Protein AF-0000000074474243 (afdb_homodimer)

InterPro domains:
  IPR018841 Protein of unknown function DUF2442 [PF10387] (13-81)

Structure (mmCIF, N/CA/C/O backbone):
data_AF-0000000074474243-model_v1
#
loop_
_entity.id
_entity.type
_entity.pdbx_description
1 polymer 'DUF2442 domain-containing protein'
#
loop_
_atom_site.group_PDB
_atom_site.id
_atom_site.type_symbol
_atom_site.label_atom_id
_atom_site.label_alt_id
_atom_site.label_comp_id
_atom_site.label_asym_id
_atom_site.label_entity_id
_atom_site.label_seq_id
_atom_site.pdbx_PDB_ins_code
_atom_site.Cartn_x
_atom_site.Cartn_y
_atom_site.Cartn_z
_atom_site.occupancy
_atom_site.B_iso_or_equiv
_atom_site.auth_seq_id
_atom_site.auth_comp_id
_atom_site.auth_asym_id
_atom_site.auth_atom_id
_atom_site.pdbx_PDB_model_num
ATOM 1 N N . MET A 1 1 ? 8.492 9.586 -16.156 1 56.03 1 MET A N 1
ATOM 2 C CA . MET A 1 1 ? 7.215 9.492 -15.469 1 56.03 1 MET A CA 1
ATOM 3 C C . MET A 1 1 ? 6.391 8.32 -15.992 1 56.03 1 MET A C 1
ATOM 5 O O . MET A 1 1 ? 6.074 8.266 -17.188 1 56.03 1 MET A O 1
ATOM 9 N N . THR A 1 2 ? 6.523 7.207 -15.375 1 67.19 2 THR A N 1
ATOM 10 C CA . THR A 1 2 ? 5.766 6.059 -15.859 1 67.19 2 THR A CA 1
ATOM 11 C C . THR A 1 2 ? 4.293 6.184 -15.477 1 67.19 2 THR A C 1
ATOM 13 O O . THR A 1 2 ? 3.971 6.621 -14.375 1 67.19 2 THR A O 1
ATOM 16 N N . THR A 1 3 ? 3.504 6.309 -16.438 1 77.25 3 THR A N 1
ATOM 17 C CA . THR A 1 3 ? 2.062 6.406 -16.234 1 77.25 3 THR A CA 1
ATOM 18 C C . THR A 1 3 ? 1.468 5.039 -15.914 1 77.25 3 THR A C 1
ATOM 20 O O . THR A 1 3 ? 1.814 4.039 -16.547 1 77.25 3 THR A O 1
ATOM 23 N N . LEU A 1 4 ? 0.779 5.098 -14.828 1 77.31 4 LEU A N 1
ATOM 24 C CA . LEU A 1 4 ? 0.093 3.889 -14.391 1 77.31 4 LEU A CA 1
ATOM 25 C C . LEU A 1 4 ? -1.414 4.02 -14.578 1 77.31 4 LEU A C 1
ATOM 27 O O . LEU A 1 4 ? -1.998 5.055 -14.25 1 77.31 4 LEU A O 1
ATOM 31 N N . ALA A 1 5 ? -1.922 3.053 -15.328 1 80.25 5 ALA A N 1
ATOM 32 C CA . ALA A 1 5 ? -3.377 3.014 -15.438 1 80.25 5 ALA A CA 1
ATOM 33 C C . ALA A 1 5 ? -3.996 2.256 -14.266 1 80.25 5 ALA A C 1
ATOM 35 O O . ALA A 1 5 ? -3.648 1.1 -14.016 1 80.25 5 ALA A O 1
ATOM 36 N N . LEU A 1 6 ? -4.797 3.027 -13.617 1 85.5 6 LEU A N 1
ATOM 37 C CA . LEU A 1 6 ? -5.5 2.396 -12.5 1 85.5 6 LEU A CA 1
ATOM 38 C C . LEU A 1 6 ? -6.711 1.612 -12.992 1 85.5 6 LEU A C 1
ATOM 40 O O . LEU A 1 6 ? -7.41 2.055 -13.906 1 85.5 6 LEU A O 1
ATOM 44 N N . GLU A 1 7 ? -6.926 0.499 -12.398 1 80.62 7 GLU A N 1
ATOM 45 C CA . GLU A 1 7 ? -8.094 -0.306 -12.75 1 80.62 7 GLU A CA 1
ATOM 46 C C . GLU A 1 7 ? -9.383 0.344 -12.266 1 80.62 7 GLU A C 1
ATOM 48 O O . GLU A 1 7 ? -10.391 0.352 -12.977 1 80.62 7 GLU A O 1
ATOM 53 N N . ASN A 1 8 ? -9.359 0.82 -11.039 1 86.5 8 ASN A N 1
ATOM 54 C CA . ASN A 1 8 ? -10.445 1.56 -10.406 1 86.5 8 ASN A CA 1
ATOM 55 C C . ASN A 1 8 ? -9.914 2.691 -9.531 1 86.5 8 ASN A C 1
ATOM 57 O O . ASN A 1 8 ? -8.734 2.697 -9.156 1 86.5 8 ASN A O 1
ATOM 61 N N . GLU A 1 9 ? -10.773 3.592 -9.367 1 91 9 GLU A N 1
ATOM 62 C CA . GLU A 1 9 ? -10.391 4.648 -8.438 1 91 9 GLU A CA 1
ATOM 63 C C . GLU A 1 9 ? -10.156 4.094 -7.035 1 91 9 GLU A C 1
ATOM 65 O O . GLU A 1 9 ? -11.047 3.457 -6.461 1 91 9 GLU A O 1
ATOM 70 N N . PRO A 1 10 ? -8.953 4.312 -6.598 1 94.62 10 PRO A N 1
ATOM 71 C CA . PRO A 1 10 ? -8.727 3.82 -5.238 1 94.62 10 PRO A CA 1
ATOM 72 C C . PRO A 1 10 ? -9.422 4.672 -4.176 1 94.62 10 PRO A C 1
ATOM 74 O O . PRO A 1 10 ? -9.32 5.902 -4.203 1 94.62 10 PRO A O 1
ATOM 77 N N . LEU A 1 11 ? -10.141 4.039 -3.305 1 97.5 11 LEU A N 1
ATOM 78 C CA . LEU A 1 11 ? -10.891 4.719 -2.254 1 97.5 11 LEU A CA 1
ATOM 79 C C . LEU A 1 11 ? -10.477 4.207 -0.876 1 97.5 11 LEU A C 1
ATOM 81 O O . LEU A 1 11 ? -10.352 3 -0.669 1 97.5 11 LEU A O 1
ATOM 85 N N . ALA A 1 12 ? -10.25 5.129 0.022 1 98.69 12 ALA A N 1
ATOM 86 C CA . ALA A 1 12 ? -9.922 4.77 1.399 1 98.69 12 ALA A CA 1
ATOM 87 C C . ALA A 1 12 ? -11.18 4.367 2.172 1 98.69 12 ALA A C 1
ATOM 89 O O . ALA A 1 12 ? -12.258 4.918 1.948 1 98.69 12 ALA A O 1
ATOM 90 N N . ALA A 1 13 ? -11.031 3.434 3.02 1 98.44 13 ALA A N 1
ATOM 91 C CA . ALA A 1 13 ? -12.125 2.965 3.865 1 98.44 13 ALA A CA 1
ATOM 92 C C . ALA A 1 13 ? -11.852 3.266 5.336 1 98.44 13 ALA A C 1
ATOM 94 O O . ALA A 1 13 ? -12.758 3.637 6.082 1 98.44 13 ALA A O 1
ATOM 95 N N . GLN A 1 14 ? -10.656 3.098 5.754 1 98.44 14 GLN A N 1
ATOM 96 C CA . GLN A 1 14 ? -10.266 3.297 7.145 1 98.44 14 GLN A CA 1
ATOM 97 C C . GLN A 1 14 ? -8.844 3.852 7.246 1 98.44 14 GLN A C 1
ATOM 99 O O . GLN A 1 14 ? -7.977 3.5 6.445 1 98.44 14 GLN A O 1
ATOM 104 N N . ILE A 1 15 ? -8.609 4.688 8.211 1 98.75 15 ILE A N 1
ATOM 105 C CA . ILE A 1 15 ? -7.316 5.324 8.445 1 98.75 15 ILE A CA 1
ATOM 106 C C . ILE A 1 15 ? -6.848 5.043 9.867 1 98.75 15 ILE A C 1
ATOM 108 O O . ILE A 1 15 ? -7.637 5.133 10.812 1 98.75 15 ILE A O 1
ATOM 112 N N . ARG A 1 16 ? -5.691 4.637 9.992 1 98.69 16 ARG A N 1
ATOM 113 C CA . ARG A 1 16 ? -5.027 4.535 11.289 1 98.69 16 ARG A CA 1
ATOM 114 C C . ARG A 1 16 ? -3.664 5.219 11.258 1 98.69 16 ARG A C 1
ATOM 116 O O . ARG A 1 16 ? -2.922 5.098 10.281 1 98.69 16 ARG A O 1
ATOM 123 N N . VAL A 1 17 ? -3.443 5.926 12.281 1 98.62 17 VAL A N 1
ATOM 124 C CA . VAL A 1 17 ? -2.145 6.578 12.414 1 98.62 17 VAL A CA 1
ATOM 125 C C . VAL A 1 17 ? -1.472 6.117 13.711 1 98.62 17 VAL A C 1
ATOM 127 O O . VAL A 1 17 ? -2.031 6.273 14.797 1 98.62 17 VAL A O 1
ATOM 130 N N . THR A 1 18 ? -0.309 5.543 13.531 1 97.75 18 THR A N 1
ATOM 131 C CA . THR A 1 18 ? 0.51 5.207 14.688 1 97.75 18 THR A CA 1
ATOM 132 C C . THR A 1 18 ? 1.632 6.223 14.875 1 97.75 18 THR A C 1
ATOM 134 O O . THR A 1 18 ? 1.647 7.266 14.211 1 97.75 18 THR A O 1
ATOM 137 N N . ASP A 1 19 ? 2.539 5.938 15.773 1 96.81 19 ASP A N 1
ATOM 138 C CA . ASP A 1 19 ? 3.639 6.867 16.016 1 96.81 19 ASP A CA 1
ATOM 139 C C . ASP A 1 19 ? 4.578 6.934 14.812 1 96.81 19 ASP A C 1
ATOM 141 O O . ASP A 1 19 ? 5.277 7.93 14.617 1 96.81 19 ASP A O 1
ATOM 145 N N . GLU A 1 20 ? 4.52 5.855 13.961 1 97.62 20 GLU A N 1
ATOM 146 C CA . GLU A 1 20 ? 5.543 5.824 12.922 1 97.62 20 GLU A CA 1
ATOM 147 C C . GLU A 1 20 ? 4.918 5.637 11.539 1 97.62 20 GLU A C 1
ATOM 149 O O . GLU A 1 20 ? 5.586 5.832 10.523 1 97.62 20 GLU A O 1
ATOM 154 N N . LYS A 1 21 ? 3.609 5.246 11.57 1 98.69 21 LYS A N 1
ATOM 155 C CA . LYS A 1 21 ? 3.051 4.828 10.289 1 98.69 21 LYS A CA 1
ATOM 156 C C . LYS A 1 21 ? 1.671 5.438 10.062 1 98.69 21 LYS A C 1
ATOM 158 O O . LYS A 1 21 ? 0.91 5.633 11.016 1 98.69 21 LYS A O 1
ATOM 163 N N . LEU A 1 22 ? 1.414 5.754 8.898 1 98.81 22 LEU A N 1
ATOM 164 C CA . LEU A 1 22 ? 0.067 5.949 8.375 1 98.81 22 LEU A CA 1
ATOM 165 C C . LEU A 1 22 ? -0.43 4.695 7.668 1 98.81 22 LEU A C 1
ATOM 167 O O . LEU A 1 22 ? 0.211 4.215 6.73 1 98.81 22 LEU A O 1
ATOM 171 N N . ILE A 1 23 ? -1.514 4.145 8.109 1 98.94 23 ILE A N 1
ATOM 172 C CA . ILE A 1 23 ? -2.086 2.943 7.508 1 98.94 23 ILE A CA 1
ATOM 173 C C . ILE A 1 23 ? -3.426 3.281 6.859 1 98.94 23 ILE A C 1
ATOM 175 O O . ILE A 1 23 ? -4.316 3.834 7.508 1 98.94 23 ILE A O 1
ATOM 179 N N . VAL A 1 24 ? -3.547 2.996 5.637 1 98.94 24 VAL A N 1
ATOM 180 C CA . VAL A 1 24 ? -4.758 3.273 4.871 1 98.94 24 VAL A CA 1
ATOM 181 C C . VAL A 1 24 ? -5.328 1.972 4.312 1 98.94 24 VAL A C 1
ATOM 183 O O . VAL A 1 24 ? -4.711 1.33 3.461 1 98.94 24 VAL A O 1
ATOM 186 N N . ASP A 1 25 ? -6.477 1.61 4.797 1 98.81 25 ASP A N 1
ATOM 187 C CA . ASP A 1 25 ? -7.211 0.497 4.207 1 98.81 25 ASP A CA 1
ATOM 188 C C . ASP A 1 25 ? -8.086 0.972 3.047 1 98.81 25 ASP A C 1
ATOM 190 O O . ASP A 1 25 ? -8.859 1.922 3.191 1 98.81 25 ASP A O 1
ATOM 194 N N . LEU A 1 26 ? -7.91 0.313 1.946 1 98.5 26 LEU A N 1
ATOM 195 C CA . LEU A 1 26 ? -8.68 0.668 0.76 1 98.5 26 LEU A CA 1
ATOM 196 C C . LEU A 1 26 ? -9.945 -0.181 0.659 1 98.5 26 LEU A C 1
ATOM 198 O O . LEU A 1 26 ? -9.992 -1.301 1.172 1 98.5 26 LEU A O 1
ATOM 202 N N . VAL A 1 27 ? -10.914 0.298 -0.019 1 97.88 27 VAL A N 1
ATOM 203 C CA . VAL A 1 27 ? -12.203 -0.365 -0.191 1 97.88 27 VAL A CA 1
ATOM 204 C C . VAL A 1 27 ? -12.008 -1.695 -0.915 1 97.88 27 VAL A C 1
ATOM 206 O O . VAL A 1 27 ? -12.703 -2.674 -0.627 1 97.88 27 VAL A O 1
ATOM 209 N N . ASP A 1 28 ? -11 -1.762 -1.794 1 97.06 28 ASP A N 1
ATOM 210 C CA . ASP A 1 28 ? -10.82 -2.967 -2.598 1 97.06 28 ASP A CA 1
ATOM 211 C C . ASP A 1 28 ? -10.055 -4.039 -1.819 1 97.06 28 ASP A C 1
ATOM 213 O O . ASP A 1 28 ? -9.734 -5.094 -2.363 1 97.06 28 ASP A O 1
ATOM 217 N N . GLY A 1 29 ? -9.75 -3.795 -0.586 1 97.88 29 GLY A N 1
ATOM 218 C CA . GLY A 1 29 ? -9.172 -4.816 0.281 1 97.88 29 GLY A CA 1
ATOM 219 C C . GLY A 1 29 ? -7.688 -4.637 0.511 1 97.88 29 GLY A C 1
ATOM 220 O O . GLY A 1 29 ? -7.117 -5.238 1.426 1 97.88 29 GLY A O 1
ATOM 221 N N . ARG A 1 30 ? -7 -3.773 -0.293 1 98.38 30 ARG A N 1
ATOM 222 C CA . ARG A 1 30 ? -5.586 -3.482 -0.09 1 98.38 30 ARG A CA 1
ATOM 223 C C . ARG A 1 30 ? -5.383 -2.537 1.089 1 98.38 30 ARG A C 1
ATOM 225 O O . ARG A 1 30 ? -6.285 -1.776 1.443 1 98.38 30 ARG A O 1
ATOM 232 N N . SER A 1 31 ? -4.234 -2.615 1.671 1 98.81 31 SER A N 1
ATOM 233 C CA . SER A 1 31 ? -3.793 -1.62 2.643 1 98.81 31 SER A CA 1
ATOM 234 C C . SER A 1 31 ? -2.428 -1.053 2.268 1 98.81 31 SER A C 1
ATOM 236 O O . SER A 1 31 ? -1.577 -1.768 1.734 1 98.81 31 SER A O 1
ATOM 238 N N . LEU A 1 32 ? -2.291 0.135 2.564 1 98.81 32 LEU A N 1
ATOM 239 C CA . LEU A 1 32 ? -1.012 0.824 2.439 1 98.81 32 LEU A CA 1
ATOM 240 C C . LEU A 1 32 ? -0.466 1.212 3.809 1 98.81 32 LEU A C 1
ATOM 242 O O . LEU A 1 32 ? -1.199 1.746 4.645 1 98.81 32 LEU A O 1
ATOM 246 N N . ILE A 1 33 ? 0.722 0.937 4.031 1 98.88 33 ILE A N 1
ATOM 247 C CA . ILE A 1 33 ? 1.44 1.416 5.207 1 98.88 33 ILE A CA 1
ATOM 248 C C . ILE A 1 33 ? 2.541 2.385 4.777 1 98.88 33 ILE A C 1
ATOM 250 O O . ILE A 1 33 ? 3.416 2.029 3.986 1 98.88 33 ILE A O 1
ATOM 254 N N . ILE A 1 34 ? 2.488 3.531 5.246 1 98.69 34 ILE A N 1
ATOM 255 C CA . ILE A 1 34 ? 3.348 4.625 4.805 1 98.69 34 ILE A CA 1
ATOM 256 C C . ILE A 1 34 ? 4.113 5.191 6 1 98.69 34 ILE A C 1
ATOM 258 O O . ILE A 1 34 ? 3.529 5.438 7.059 1 98.69 34 ILE A O 1
ATOM 262 N N . PRO A 1 35 ? 5.379 5.402 5.828 1 98.69 35 PRO A N 1
ATOM 263 C CA . PRO A 1 35 ? 6.078 6.066 6.93 1 98.69 35 PRO A CA 1
ATOM 264 C C . PRO A 1 35 ? 5.504 7.445 7.25 1 98.69 35 PRO A C 1
ATOM 266 O O . PRO A 1 35 ? 5.297 8.258 6.344 1 98.69 35 PRO A O 1
ATOM 269 N N . LEU A 1 36 ? 5.312 7.68 8.5 1 98.31 36 LEU A N 1
ATOM 270 C CA . LEU A 1 36 ? 4.719 8.945 8.906 1 98.31 36 LEU A CA 1
ATOM 271 C C . LEU A 1 36 ? 5.645 10.117 8.578 1 98.31 36 LEU A C 1
ATOM 273 O O . LEU A 1 36 ? 5.203 11.258 8.492 1 98.31 36 LEU A O 1
ATOM 277 N N . SER A 1 37 ? 6.926 9.844 8.398 1 97.5 37 SER A N 1
ATOM 278 C CA . SER A 1 37 ? 7.914 10.852 8.047 1 97.5 37 SER A CA 1
ATOM 279 C C . SER A 1 37 ? 7.598 11.492 6.699 1 97.5 37 SER A C 1
ATOM 281 O O . SER A 1 37 ? 8.148 12.539 6.355 1 97.5 37 SER A O 1
ATOM 283 N N . TRP A 1 38 ? 6.793 10.906 5.875 1 98.12 38 TRP A N 1
ATOM 284 C CA . TRP A 1 38 ? 6.359 11.492 4.613 1 98.12 38 TRP A CA 1
ATOM 285 C C . TRP A 1 38 ? 5.547 12.758 4.852 1 98.12 38 TRP A C 1
ATOM 287 O O . TRP A 1 38 ? 5.395 13.586 3.947 1 98.12 38 TRP A O 1
ATOM 297 N N . TYR A 1 39 ? 4.977 12.938 6.059 1 98.19 39 TYR A N 1
ATOM 298 C CA . TYR A 1 39 ? 4.051 14.023 6.363 1 98.19 39 TYR A CA 1
ATOM 299 C C . TYR A 1 39 ? 4.441 14.727 7.656 1 98.19 39 TYR A C 1
ATOM 301 O O . TYR A 1 39 ? 3.982 14.352 8.742 1 98.19 39 TYR A O 1
ATOM 309 N N . PRO A 1 40 ? 5.156 15.789 7.527 1 97.44 40 PRO A N 1
ATOM 310 C CA . PRO A 1 40 ? 5.688 16.484 8.703 1 97.44 40 PRO A CA 1
ATOM 311 C C . PRO A 1 40 ? 4.59 16.906 9.68 1 97.44 40 PRO A C 1
ATOM 313 O O . PRO A 1 40 ? 4.75 16.75 10.898 1 97.44 40 PRO A O 1
ATOM 316 N N . ARG A 1 41 ? 3.502 17.391 9.18 1 97.12 41 ARG A N 1
ATOM 317 C CA . ARG A 1 41 ? 2.441 17.844 10.07 1 97.12 41 ARG A CA 1
ATOM 318 C C . ARG A 1 41 ? 1.839 16.672 10.844 1 97.12 41 ARG A C 1
ATOM 320 O O . ARG A 1 41 ? 1.611 16.781 12.055 1 97.12 41 ARG A O 1
ATOM 327 N N . LEU A 1 42 ? 1.617 15.57 10.227 1 97.62 42 LEU A N 1
ATOM 328 C CA . LEU A 1 42 ? 1.096 14.383 10.906 1 97.62 42 LEU A CA 1
ATOM 329 C C . LEU A 1 42 ? 2.09 13.867 11.938 1 97.62 42 LEU A C 1
ATOM 331 O O . LEU A 1 42 ? 1.694 13.438 13.023 1 97.62 42 LEU A O 1
ATOM 335 N N . ARG A 1 43 ? 3.344 13.883 11.508 1 96.75 43 ARG A N 1
ATOM 336 C CA . ARG A 1 43 ? 4.383 13.398 12.406 1 96.75 43 ARG A CA 1
ATOM 337 C C . ARG A 1 43 ? 4.422 14.219 13.695 1 96.75 43 ARG A C 1
ATOM 339 O O . ARG A 1 43 ? 4.734 13.688 14.758 1 96.75 43 ARG A O 1
ATOM 346 N N . HIS A 1 44 ? 4.066 15.422 13.57 1 96.5 44 HIS A N 1
ATOM 347 C CA . HIS A 1 44 ? 4.137 16.328 14.711 1 96.5 44 HIS A CA 1
ATOM 348 C C . HIS A 1 44 ? 2.812 16.359 15.469 1 96.5 44 HIS A C 1
ATOM 350 O O . HIS A 1 44 ? 2.744 16.875 16.578 1 96.5 44 HIS A O 1
ATOM 356 N N . ALA A 1 45 ? 1.827 15.859 14.953 1 96.69 45 ALA A N 1
ATOM 357 C CA . ALA A 1 45 ? 0.471 15.938 15.484 1 96.69 45 ALA A CA 1
ATOM 358 C C . ALA A 1 45 ? 0.345 15.141 16.781 1 96.69 45 ALA A C 1
ATOM 360 O O . ALA A 1 45 ? 1.062 14.156 16.984 1 96.69 45 ALA A O 1
ATOM 361 N N . SER A 1 46 ? -0.577 15.555 17.641 1 95.44 46 SER A N 1
ATOM 362 C CA . SER A 1 46 ? -0.917 14.781 18.828 1 95.44 46 SER A CA 1
ATOM 363 C C . SER A 1 46 ? -1.731 13.547 18.469 1 95.44 46 SER A C 1
ATOM 365 O O . SER A 1 46 ? -2.209 13.414 17.344 1 95.44 46 SER A O 1
ATOM 367 N N . TYR A 1 47 ? -1.828 12.703 19.438 1 96.62 47 TYR A N 1
ATOM 368 C CA . TYR A 1 47 ? -2.631 11.5 19.234 1 96.62 47 TYR A CA 1
ATOM 369 C C . TYR A 1 47 ? -4.062 11.852 18.859 1 96.62 47 TYR A C 1
ATOM 371 O O . TYR A 1 47 ? -4.625 11.266 17.922 1 96.62 47 TYR A O 1
ATOM 379 N N . GLU A 1 48 ? -4.652 12.789 19.562 1 96.38 48 GLU A N 1
ATOM 380 C CA . GLU A 1 48 ? -6.035 13.195 19.312 1 96.38 48 GLU A CA 1
ATOM 381 C C . GLU A 1 48 ? -6.199 13.773 17.922 1 96.38 48 GLU A C 1
ATOM 383 O O . GLU A 1 48 ? -7.172 13.469 17.219 1 96.38 48 GLU A O 1
ATOM 388 N N . GLU A 1 49 ? -5.262 14.609 17.516 1 96.88 49 GLU A N 1
ATOM 389 C CA . GLU A 1 49 ? -5.301 15.211 16.188 1 96.88 49 GLU A CA 1
ATOM 390 C C . GLU A 1 49 ? -5.207 14.156 15.094 1 96.88 49 GLU A C 1
ATOM 392 O O . GLU A 1 49 ? -5.891 14.25 14.07 1 96.88 49 GLU A O 1
ATOM 397 N N . ARG A 1 50 ? -4.375 13.141 15.258 1 97.94 50 ARG A N 1
ATOM 398 C CA . ARG A 1 50 ? -4.184 12.055 14.297 1 97.94 50 ARG A CA 1
ATOM 399 C C . ARG A 1 50 ? -5.453 11.227 14.156 1 97.94 50 ARG A C 1
ATOM 401 O O . ARG A 1 50 ? -5.695 10.633 13.102 1 97.94 50 ARG A O 1
ATOM 408 N N . GLN A 1 51 ? -6.258 11.273 15.156 1 97.19 51 GLN A N 1
ATOM 409 C CA . GLN A 1 51 ? -7.488 10.492 15.133 1 97.19 51 GLN A CA 1
ATOM 410 C C . GLN A 1 51 ? -8.633 11.281 14.508 1 97.19 51 GLN A C 1
ATOM 412 O O . GLN A 1 51 ? -9.664 10.711 14.141 1 97.19 51 GLN A O 1
ATOM 417 N N . ASN A 1 52 ? -8.43 12.555 14.406 1 97.69 52 ASN A N 1
ATOM 418 C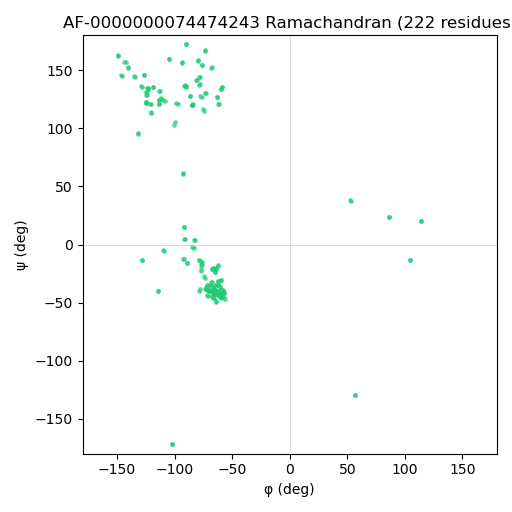 CA . ASN A 1 52 ? -9.5 13.422 13.922 1 97.69 52 ASN A CA 1
ATOM 419 C C . ASN A 1 52 ? -9.414 13.617 12.414 1 97.69 52 ASN A C 1
ATOM 421 O O . ASN A 1 52 ? -9.289 14.75 11.938 1 97.69 52 ASN A O 1
ATOM 425 N N . TRP A 1 53 ? -9.523 12.547 11.711 1 98.19 53 TRP A N 1
ATOM 426 C CA . TRP A 1 53 ? -9.523 12.57 10.25 1 98.19 53 TRP A CA 1
ATOM 427 C C . TRP A 1 53 ? -10.922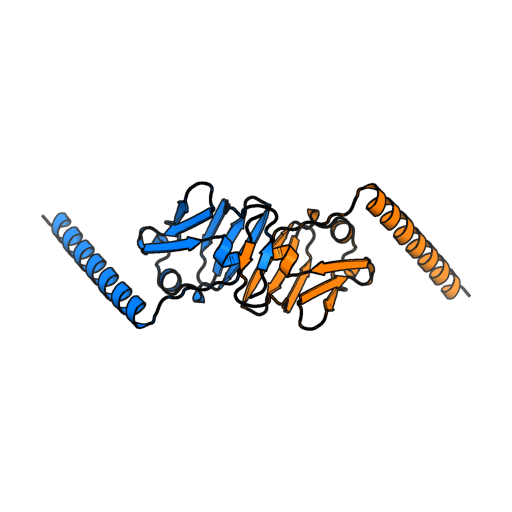 12.352 9.695 1 98.19 53 TRP A C 1
ATOM 429 O O . TRP A 1 53 ? -11.797 11.82 10.391 1 98.19 53 TRP A O 1
ATOM 439 N N . GLN A 1 54 ? -11.148 12.734 8.5 1 98.12 54 GLN A N 1
ATOM 440 C CA . GLN A 1 54 ? -12.359 12.43 7.746 1 98.12 54 GLN A CA 1
ATOM 441 C C . GLN A 1 54 ? -12.047 12.117 6.289 1 98.12 54 GLN A C 1
ATOM 443 O O . GLN A 1 54 ? -11.023 12.562 5.758 1 98.12 54 GLN A O 1
ATOM 448 N N . LEU A 1 55 ? -12.875 11.328 5.68 1 98.12 55 LEU A N 1
ATOM 449 C CA . LEU A 1 55 ? -12.758 11.039 4.258 1 98.12 55 LEU A CA 1
ATOM 450 C C . LEU A 1 55 ? -13.547 12.039 3.426 1 98.12 55 LEU A C 1
ATOM 452 O O . LEU A 1 55 ? -14.664 12.414 3.793 1 98.12 55 LEU A O 1
ATOM 456 N N . LEU A 1 56 ? -12.93 12.477 2.416 1 95.81 56 LEU A N 1
ATOM 457 C CA . LEU A 1 56 ? -13.625 13.359 1.485 1 95.81 56 LEU A CA 1
ATOM 458 C C . LEU A 1 56 ? -14.289 12.562 0.371 1 95.81 56 LEU A C 1
ATOM 460 O O . LEU A 1 56 ? -13.703 11.617 -0.161 1 95.81 56 LEU A O 1
ATOM 464 N N . GLY A 1 57 ? -15.648 13.031 0.062 1 91.88 57 GLY A N 1
ATOM 465 C CA . GLY A 1 57 ? -16.375 12.305 -0.972 1 91.88 57 GLY A CA 1
ATOM 466 C C . GLY A 1 57 ? -16.5 10.82 -0.681 1 91.88 57 GLY A C 1
ATOM 467 O O . GLY A 1 57 ? -16.922 10.43 0.413 1 91.88 57 GLY A O 1
ATOM 468 N N . ASP A 1 58 ? -16.156 9.984 -1.608 1 93.06 58 ASP A N 1
ATOM 469 C CA . ASP A 1 58 ? -16.281 8.539 -1.457 1 93.06 58 ASP A CA 1
ATOM 470 C C . ASP A 1 58 ? -15.008 7.926 -0.89 1 93.06 58 ASP A C 1
ATOM 472 O O . ASP A 1 58 ? -14.883 6.699 -0.817 1 93.06 58 ASP A O 1
ATOM 476 N N . GLY A 1 59 ? -14.078 8.805 -0.549 1 97.25 59 GLY A N 1
ATOM 477 C CA . GLY A 1 59 ? -12.852 8.266 0.025 1 97.25 59 GLY A CA 1
ATOM 478 C C . GLY A 1 59 ? -11.633 8.484 -0.849 1 97.25 59 GLY A C 1
ATOM 479 O O . GLY A 1 59 ? -10.625 7.785 -0.707 1 97.25 59 GLY A O 1
ATOM 480 N N . TYR A 1 60 ? -11.719 9.43 -1.747 1 96.56 60 TYR A N 1
ATOM 481 C CA . TYR A 1 60 ? -10.602 9.648 -2.66 1 96.56 60 TYR A CA 1
ATOM 482 C C . TYR A 1 60 ? -9.469 10.383 -1.963 1 96.56 60 TYR A C 1
ATOM 484 O O . TYR A 1 60 ? -8.344 10.422 -2.469 1 96.56 60 TYR A O 1
ATOM 492 N N . ALA A 1 61 ? -9.758 11.039 -0.79 1 97.94 61 ALA A N 1
ATOM 493 C CA . ALA A 1 61 ? -8.758 11.789 -0.036 1 97.94 61 ALA A CA 1
ATOM 494 C C . ALA A 1 61 ? -9.062 11.766 1.459 1 97.94 61 ALA A C 1
ATOM 496 O O . ALA A 1 61 ? -10.18 11.438 1.865 1 97.94 61 ALA A O 1
ATOM 497 N N . ILE A 1 62 ? -8.055 12.102 2.232 1 98.69 62 ILE A N 1
ATOM 498 C CA . ILE A 1 62 ? -8.125 12.156 3.689 1 98.69 62 ILE A CA 1
ATOM 499 C C . ILE A 1 62 ? -7.836 13.578 4.168 1 98.69 62 ILE A C 1
ATOM 501 O O . ILE A 1 62 ? -6.902 14.219 3.684 1 98.69 62 ILE A O 1
ATOM 505 N N . GLU A 1 63 ? -8.602 13.984 5.039 1 98.44 63 GLU A N 1
ATOM 506 C CA . GLU A 1 63 ? -8.375 15.305 5.617 1 98.44 63 GLU A CA 1
ATOM 507 C C . GLU A 1 63 ? -8.242 15.234 7.133 1 98.44 63 GLU A C 1
ATOM 509 O O . GLU A 1 63 ? -9.055 14.586 7.801 1 98.44 63 GLU A O 1
ATOM 514 N N . TRP A 1 64 ? -7.227 15.797 7.672 1 98.12 64 TRP A N 1
ATOM 515 C CA . TRP A 1 64 ? -7.094 16.094 9.094 1 98.12 64 TRP A CA 1
ATOM 516 C C . TRP A 1 64 ? -7.41 17.562 9.375 1 98.12 64 TRP A C 1
ATOM 518 O O . TRP A 1 64 ? -6.574 18.438 9.148 1 98.12 64 TRP A O 1
ATOM 528 N N . VAL A 1 65 ? -8.516 17.781 9.914 1 92.94 65 VAL A N 1
ATOM 529 C CA . VAL A 1 65 ? -9.109 19.109 10.016 1 92.94 65 VAL A CA 1
ATOM 530 C C . VAL A 1 65 ? -8.234 20 10.914 1 92.94 65 VAL A C 1
ATOM 532 O O . VAL A 1 65 ? -7.992 21.156 10.594 1 92.94 65 VAL A O 1
ATOM 535 N N . ASP A 1 66 ? -7.715 19.422 11.969 1 94.56 66 ASP A N 1
ATOM 536 C CA . ASP A 1 66 ? -6.957 20.203 12.945 1 94.56 66 ASP A CA 1
ATOM 537 C C . ASP A 1 66 ? -5.555 20.516 12.43 1 94.56 66 ASP A C 1
ATOM 539 O O . ASP A 1 66 ? -4.867 21.375 12.977 1 94.56 66 ASP A O 1
ATOM 543 N N . LEU A 1 67 ? -5.148 19.828 11.414 1 96.44 67 LEU A N 1
ATOM 544 C CA . LEU A 1 67 ? -3.766 19.922 10.961 1 96.44 67 LEU A CA 1
ATOM 545 C C . LEU A 1 67 ? -3.682 20.641 9.617 1 96.44 67 LEU A C 1
ATOM 547 O O . LEU A 1 67 ? -2.588 20.844 9.086 1 96.44 67 LEU A O 1
ATOM 551 N N . ASP A 1 68 ? -4.828 20.969 9.055 1 93.94 68 ASP A N 1
ATOM 552 C CA . ASP A 1 68 ? -4.867 21.5 7.695 1 93.94 68 ASP A CA 1
ATOM 553 C C . ASP A 1 68 ? -4.125 20.594 6.723 1 93.94 68 ASP A C 1
ATOM 555 O O . ASP A 1 68 ? -3.279 21.062 5.953 1 93.94 68 ASP A O 1
ATOM 559 N N . GLU A 1 69 ? -4.195 19.359 6.84 1 96.94 69 GLU A N 1
ATOM 560 C CA . GLU A 1 69 ? -3.537 18.344 6.016 1 96.94 69 GLU A CA 1
ATOM 561 C C . GLU A 1 69 ? -4.551 17.562 5.184 1 96.94 69 GLU A C 1
ATOM 563 O O . GLU A 1 69 ? -5.57 17.109 5.707 1 96.94 69 GLU A O 1
ATOM 568 N N . HIS A 1 70 ? -4.324 17.547 3.908 1 96.88 70 HIS A N 1
ATOM 569 C CA . HIS A 1 70 ? -5.117 16.812 2.928 1 96.88 70 HIS A CA 1
ATOM 570 C C . HIS A 1 70 ? -4.238 15.875 2.094 1 96.88 70 HIS A C 1
ATOM 572 O O . HIS A 1 70 ? -3.26 16.328 1.488 1 96.88 70 HIS A O 1
ATOM 578 N N . ILE A 1 71 ? -4.562 14.625 2.121 1 97.88 71 ILE A N 1
ATOM 579 C CA . ILE A 1 71 ? -3.76 13.648 1.39 1 97.88 71 ILE A CA 1
ATOM 580 C C . ILE A 1 71 ? -4.648 12.859 0.432 1 97.88 71 ILE A C 1
ATOM 582 O O . ILE A 1 71 ? -5.598 12.195 0.86 1 97.88 71 ILE A O 1
ATOM 586 N N . GLY A 1 72 ? -4.344 12.898 -0.834 1 97 72 GLY A N 1
ATOM 587 C CA . GLY A 1 72 ? -5.043 12.102 -1.822 1 97 72 GLY A CA 1
ATOM 588 C C . GLY A 1 72 ? -4.594 10.648 -1.842 1 97 72 GLY A C 1
ATOM 589 O O . GLY A 1 72 ? -3.396 10.367 -1.805 1 97 72 GLY A O 1
ATOM 590 N N . VAL A 1 73 ? -5.543 9.758 -1.949 1 97.31 73 VAL A N 1
ATOM 591 C CA . VAL A 1 73 ? -5.246 8.328 -1.923 1 97.31 73 VAL A CA 1
ATOM 592 C C . VAL A 1 73 ? -4.414 7.953 -3.148 1 97.31 73 VAL A C 1
ATOM 594 O O . VAL A 1 73 ? -3.469 7.168 -3.047 1 97.31 73 VAL A O 1
ATOM 597 N N . GLU A 1 74 ? -4.715 8.523 -4.297 1 94.56 74 GLU A N 1
ATOM 598 C CA . GLU A 1 74 ? -3.939 8.266 -5.508 1 94.56 74 GLU A CA 1
ATOM 599 C C . GLU A 1 74 ? -2.477 8.656 -5.316 1 94.56 74 GLU A C 1
ATOM 601 O O . GLU A 1 74 ? -1.577 7.965 -5.801 1 94.56 74 GLU A O 1
ATOM 606 N N . GLY A 1 75 ? -2.258 9.781 -4.742 1 94.94 75 GLY A N 1
ATOM 607 C CA . GLY A 1 75 ? -0.895 10.219 -4.488 1 94.94 75 GLY A CA 1
ATOM 608 C C . GLY A 1 75 ? -0.105 9.242 -3.633 1 94.94 75 GLY A C 1
ATOM 609 O O . GLY A 1 75 ? 1.09 9.039 -3.855 1 94.94 75 GLY A O 1
ATOM 610 N N . LEU A 1 76 ? -0.752 8.648 -2.623 1 96.75 76 LEU A N 1
ATOM 611 C CA . LEU A 1 76 ? -0.115 7.641 -1.78 1 96.75 76 LEU A CA 1
ATOM 612 C C . LEU A 1 76 ? 0.338 6.445 -2.611 1 96.75 76 LEU A C 1
ATOM 614 O O . LEU A 1 76 ? 1.473 5.984 -2.473 1 96.75 76 LEU A O 1
ATOM 618 N N . LEU A 1 77 ? -0.493 6.02 -3.486 1 96.06 77 LEU A N 1
ATOM 619 C CA . LEU A 1 77 ? -0.193 4.875 -4.344 1 96.06 77 LEU A CA 1
ATOM 620 C C . LEU A 1 77 ? 0.923 5.215 -5.328 1 96.06 77 LEU A C 1
ATOM 622 O O . LEU A 1 77 ? 1.771 4.371 -5.621 1 96.06 77 LEU A O 1
ATOM 626 N N . ALA A 1 78 ? 0.938 6.461 -5.715 1 94 78 ALA A N 1
ATOM 627 C CA . ALA A 1 78 ? 1.934 6.906 -6.688 1 94 78 ALA A CA 1
ATOM 628 C C . ALA A 1 78 ? 3.289 7.125 -6.023 1 94 78 ALA A C 1
ATOM 630 O O . ALA A 1 78 ? 4.305 7.281 -6.707 1 94 78 ALA A O 1
ATOM 631 N N . GLY A 1 79 ? 3.303 7.156 -4.707 1 95.31 79 GLY A N 1
ATOM 632 C CA . GLY A 1 79 ? 4.551 7.398 -4 1 95.31 79 GLY A CA 1
ATOM 633 C C . GLY A 1 79 ? 4.855 8.875 -3.811 1 95.31 79 GLY A C 1
ATOM 634 O O . GLY A 1 79 ? 6.016 9.258 -3.682 1 95.31 79 GLY A O 1
ATOM 635 N N . ARG A 1 80 ? 3.834 9.656 -3.85 1 94.56 80 ARG A N 1
ATOM 636 C CA . ARG A 1 80 ? 4.023 11.094 -3.664 1 94.56 80 ARG A CA 1
ATOM 637 C C . ARG A 1 80 ? 4.043 11.453 -2.182 1 94.56 80 ARG A C 1
ATOM 639 O O . ARG A 1 80 ? 3.062 11.227 -1.469 1 94.56 80 ARG A O 1
ATOM 646 N N . GLN A 1 81 ? 5.11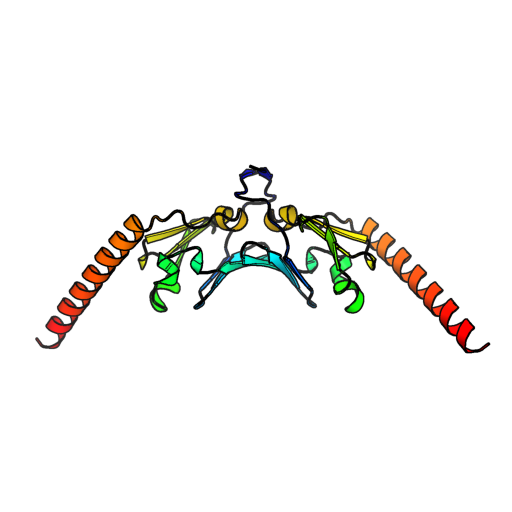7 12.008 -1.723 1 95.81 81 GLN A N 1
ATOM 647 C CA . GLN A 1 81 ? 5.254 12.492 -0.352 1 95.81 81 GLN A CA 1
ATOM 648 C C . GLN A 1 81 ? 4.828 13.953 -0.236 1 95.81 81 GLN A C 1
ATOM 650 O O . GLN A 1 81 ? 4.574 14.609 -1.245 1 95.81 81 GLN A O 1
ATOM 655 N N . SER A 1 82 ? 4.797 14.359 1.012 1 95.88 82 SER A N 1
ATOM 656 C CA . SER A 1 82 ? 4.457 15.758 1.234 1 95.88 82 SER A CA 1
ATOM 657 C C . SER A 1 82 ? 5.445 16.688 0.528 1 95.88 82 SER A C 1
ATOM 659 O O . SER A 1 82 ? 6.652 16.438 0.54 1 95.88 82 SER A O 1
ATOM 661 N N . GLY A 1 83 ? 4.973 17.688 -0.126 1 94.38 83 GLY A N 1
ATOM 662 C CA . GLY A 1 83 ? 5.801 18.719 -0.716 1 94.38 83 GLY A CA 1
ATOM 663 C C . GLY A 1 83 ? 6.027 19.906 0.208 1 94.38 83 GLY A C 1
ATOM 664 O O . GLY A 1 83 ? 6.477 20.953 -0.23 1 94.38 83 GLY A O 1
ATOM 665 N N . GLU A 1 84 ? 5.734 19.672 1.36 1 95.44 84 GLU A N 1
ATOM 666 C CA . GLU A 1 84 ? 5.848 20.734 2.357 1 95.44 84 GLU A CA 1
ATOM 667 C C . GLU A 1 84 ? 7.297 21.188 2.516 1 95.44 84 GLU A C 1
ATOM 669 O O . GLU A 1 84 ? 8.195 20.359 2.717 1 95.44 84 GLU A O 1
ATOM 674 N N . SER A 1 85 ? 7.484 22.547 2.371 1 96.62 85 SER A N 1
ATOM 675 C CA . SER A 1 85 ? 8.812 23.109 2.611 1 96.62 85 SER A CA 1
ATOM 676 C C . SER A 1 85 ? 9.078 23.281 4.105 1 96.62 85 SER A C 1
ATOM 678 O O . SER A 1 85 ? 8.141 23.391 4.898 1 96.62 85 SER A O 1
ATOM 680 N N . ASP A 1 86 ? 10.391 23.344 4.445 1 96.38 86 ASP A N 1
ATOM 681 C CA . ASP A 1 86 ? 10.75 23.594 5.84 1 96.38 86 ASP A CA 1
ATOM 682 C C . ASP A 1 86 ? 10.172 24.922 6.332 1 96.38 86 ASP A C 1
ATOM 684 O O . ASP A 1 86 ? 9.664 25 7.453 1 96.38 86 ASP A O 1
ATOM 688 N N . GLN A 1 87 ? 10.25 25.891 5.48 1 97.25 87 GLN A N 1
ATOM 689 C CA . GLN A 1 87 ? 9.758 27.203 5.84 1 97.25 87 GLN A CA 1
ATOM 690 C C . GLN A 1 87 ? 8.25 27.188 6.094 1 97.25 87 GLN A C 1
ATOM 692 O O . GLN A 1 87 ? 7.773 27.766 7.074 1 97.25 87 GLN A O 1
ATOM 697 N N . SER A 1 88 ? 7.488 26.594 5.164 1 96.56 88 SER A N 1
ATOM 698 C CA . SER A 1 88 ? 6.043 26.5 5.332 1 96.56 88 SER A CA 1
ATOM 699 C C . SER A 1 88 ? 5.676 25.703 6.582 1 96.56 88 SER A C 1
ATOM 701 O O . SER A 1 88 ? 4.734 26.062 7.293 1 96.56 88 SER A O 1
ATOM 703 N N . PHE A 1 89 ? 6.406 24.734 6.863 1 97 89 PHE A N 1
ATOM 704 C CA . PHE A 1 89 ? 6.16 23.906 8.039 1 97 89 PHE A CA 1
ATOM 705 C C . PHE A 1 89 ? 6.395 24.703 9.32 1 97 89 PHE A C 1
ATOM 707 O O . PHE A 1 89 ? 5.602 24.609 10.258 1 97 89 PHE A O 1
ATOM 714 N N . GLU A 1 90 ? 7.469 25.391 9.336 1 96.5 90 GLU A N 1
ATOM 715 C CA . GLU A 1 90 ? 7.781 26.203 10.5 1 96.5 90 GLU A CA 1
ATOM 716 C C . GLU A 1 90 ? 6.691 27.25 10.75 1 96.5 90 GLU A C 1
ATOM 718 O O . GLU A 1 90 ? 6.312 27.5 11.898 1 96.5 90 GLU A O 1
ATOM 723 N N . ARG A 1 91 ? 6.277 27.875 9.758 1 96.69 91 ARG A N 1
ATOM 724 C CA . ARG A 1 91 ? 5.199 28.844 9.891 1 96.69 91 ARG A CA 1
ATOM 725 C C . AR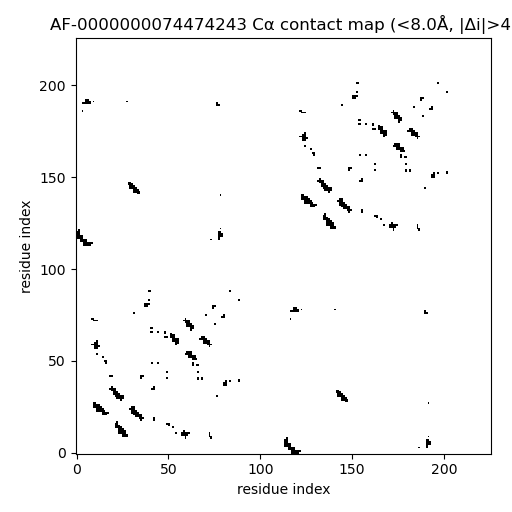G A 1 91 ? 3.934 28.188 10.43 1 96.69 91 ARG A C 1
ATOM 727 O O . ARG A 1 91 ? 3.268 28.734 11.312 1 96.69 91 ARG A O 1
ATOM 734 N N . TRP A 1 92 ? 3.615 27.047 9.891 1 95.88 92 TRP A N 1
ATOM 735 C CA . TRP A 1 92 ? 2.461 26.297 10.359 1 95.88 92 TRP A CA 1
ATOM 736 C C . TRP A 1 92 ? 2.588 25.953 11.844 1 95.88 92 TRP A C 1
ATOM 738 O O . TRP A 1 92 ? 1.628 26.094 12.602 1 95.88 92 TRP A O 1
ATOM 748 N N . LEU A 1 93 ? 3.793 25.531 12.219 1 94.12 93 LEU A N 1
ATOM 749 C CA . LEU A 1 93 ? 4.051 25.141 13.609 1 94.12 93 LEU A CA 1
ATOM 750 C C . LEU A 1 93 ? 3.846 26.328 14.547 1 94.12 93 LEU A C 1
ATOM 752 O O . LEU A 1 93 ? 3.242 26.188 15.609 1 94.12 93 LEU A O 1
ATOM 756 N N . VAL A 1 94 ? 4.301 27.453 14.172 1 94.12 94 VAL A N 1
ATOM 757 C CA . VAL A 1 94 ? 4.223 28.656 14.992 1 94.12 94 VAL A CA 1
ATOM 758 C C . VAL A 1 94 ? 2.764 29.094 15.125 1 94.12 94 VAL A C 1
ATOM 760 O O . VAL A 1 94 ? 2.309 29.422 16.219 1 94.12 94 VAL A O 1
ATOM 763 N N . THR A 1 95 ? 2.1 29.062 14.055 1 91.62 95 THR A N 1
ATOM 764 C CA . THR A 1 95 ? 0.704 29.484 14.055 1 91.62 95 THR A CA 1
ATOM 765 C C . THR A 1 95 ? -0.149 28.547 14.898 1 91.62 95 THR A C 1
ATOM 767 O O . THR A 1 95 ? -0.997 29 15.672 1 91.62 95 THR A O 1
ATOM 770 N N . ARG A 1 96 ? 0.109 27.281 14.758 1 89.31 96 ARG A N 1
ATOM 771 C CA . ARG A 1 96 ? -0.669 26.281 15.5 1 89.31 96 ARG A CA 1
ATOM 772 C C . ARG A 1 96 ? -0.422 26.406 17 1 89.31 96 ARG A C 1
ATOM 774 O O . ARG A 1 96 ? -1.359 26.328 17.797 1 89.31 96 ARG A O 1
ATOM 781 N N . ASP A 1 97 ? 0.861 26.641 17.391 1 85.5 97 ASP A N 1
ATOM 782 C CA . ASP A 1 97 ? 1.239 26.719 18.797 1 85.5 97 ASP A CA 1
ATOM 783 C C . ASP A 1 97 ? 0.663 27.969 19.453 1 85.5 97 ASP A C 1
ATOM 785 O O . ASP A 1 97 ? 0.246 27.922 20.609 1 85.5 97 ASP A O 1
ATOM 789 N N . THR A 1 98 ? 0.603 28.953 18.75 1 88 98 THR A N 1
ATOM 790 C CA . THR A 1 98 ? 0.054 30.203 19.266 1 88 98 THR A CA 1
ATOM 791 C C . THR A 1 98 ? -1.45 30.078 19.484 1 88 98 THR A C 1
ATOM 793 O O . THR A 1 98 ? -1.98 30.578 20.484 1 88 98 THR A O 1
ATOM 796 N N . SER A 1 99 ? -2.092 29.453 18.609 1 82.94 99 SER A N 1
ATOM 797 C CA . SER A 1 99 ? -3.531 29.25 18.734 1 82.94 99 SER A CA 1
ATOM 798 C C . SER A 1 99 ? -3.861 28.359 19.938 1 82.94 99 SER A C 1
ATOM 800 O O . SER A 1 99 ? -4.848 28.594 20.625 1 82.94 99 SER A O 1
ATOM 802 N N . LEU A 1 100 ? -3.039 27.469 20.172 1 79.19 100 LEU A N 1
ATOM 803 C CA . LEU A 1 100 ? -3.25 26.531 21.281 1 79.19 100 LEU A CA 1
ATOM 804 C C . LEU A 1 100 ? -2.992 27.234 22.625 1 79.19 100 LEU A C 1
ATOM 806 O O . LEU A 1 100 ? -3.686 26.969 23.609 1 79.19 100 LEU A O 1
ATOM 810 N N . GLN A 1 101 ? -2.039 28.062 22.672 1 80.12 101 GLN A N 1
ATOM 811 C CA . GLN A 1 101 ? -1.729 28.797 23.891 1 80.12 101 GLN A CA 1
ATOM 812 C C . GLN A 1 101 ? -2.846 29.781 24.25 1 80.12 101 GLN A C 1
ATOM 814 O O . GLN A 1 101 ? -3.211 29.922 25.422 1 80.12 101 GLN A O 1
ATOM 819 N N . PHE A 1 102 ? -3.381 30.391 23.281 1 82.81 102 PHE A N 1
ATOM 820 C CA . PHE A 1 102 ? -4.457 31.344 23.5 1 82.81 102 PHE A CA 1
ATOM 821 C C . PHE A 1 102 ? -5.719 30.641 23.984 1 82.81 102 PHE A C 1
ATOM 823 O O . PHE A 1 102 ? -6.406 31.141 24.875 1 82.81 102 PHE A O 1
ATOM 830 N N . GLU A 1 103 ? -5.973 29.484 23.406 1 76.88 103 GLU A N 1
ATOM 831 C CA . GLU A 1 103 ? -7.137 28.703 23.828 1 76.88 103 GLU A CA 1
ATOM 832 C C . GLU A 1 103 ? -6.988 28.234 25.266 1 76.88 103 GLU A C 1
ATOM 834 O O . GLU A 1 103 ? -7.941 28.297 26.047 1 76.88 103 GLU A O 1
ATOM 839 N N . ARG A 1 104 ? -5.891 27.812 25.609 1 77.25 104 ARG A N 1
ATOM 840 C CA . ARG A 1 104 ? -5.633 27.328 26.953 1 77.25 104 ARG A CA 1
ATOM 841 C C . ARG A 1 104 ? -5.75 28.469 27.969 1 77.25 104 ARG A C 1
ATOM 843 O O . ARG A 1 104 ? -6.305 28.281 29.047 1 77.25 104 ARG A O 1
ATOM 850 N N . ALA A 1 105 ? -5.305 29.594 27.562 1 84.31 105 ALA A N 1
ATOM 851 C CA . ALA A 1 105 ? -5.344 30.766 28.438 1 84.31 105 ALA A CA 1
ATOM 852 C C . ALA A 1 105 ? -6.781 31.25 28.641 1 84.31 105 ALA A C 1
ATOM 854 O O . ALA A 1 105 ? -7.16 31.625 29.75 1 84.31 105 ALA A O 1
ATOM 855 N N . ASN A 1 106 ? -7.477 31.219 27.672 1 86.62 106 ASN A N 1
ATOM 856 C CA . ASN A 1 106 ? -8.859 31.672 27.734 1 86.62 106 ASN A CA 1
ATOM 857 C C . ASN A 1 106 ? -9.734 30.688 28.516 1 86.62 106 ASN A C 1
ATOM 859 O O . ASN A 1 106 ? -10.68 31.109 29.203 1 86.62 106 ASN A O 1
ATOM 863 N N . ASN A 1 107 ? -9.438 29.375 28.406 1 80.94 107 ASN A N 1
ATOM 864 C CA . ASN A 1 107 ? -10.188 28.375 29.156 1 80.94 107 ASN A C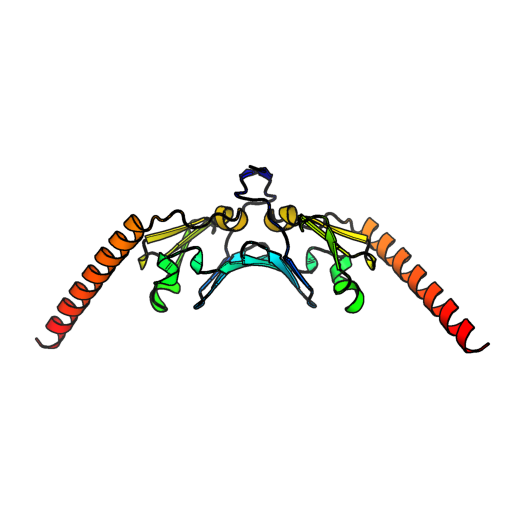A 1
ATOM 865 C C . ASN A 1 107 ? -9.852 28.406 30.641 1 80.94 107 ASN A C 1
ATOM 867 O O . ASN A 1 107 ? -10.719 28.172 31.484 1 80.94 107 ASN A O 1
ATOM 871 N N . SER A 1 108 ? -8.656 28.594 31.094 1 81.81 108 SER A N 1
ATOM 872 C CA . SER A 1 108 ? -8.258 28.719 32.5 1 81.81 108 SER A CA 1
ATOM 873 C C . SER A 1 108 ? -8.906 29.938 33.156 1 81.81 108 SER A C 1
ATOM 875 O O . SER A 1 108 ? -9.273 29.891 34.344 1 81.81 108 SER A O 1
ATOM 877 N N . ASN A 1 109 ? -9.109 30.953 32.531 1 78.19 109 ASN A N 1
ATOM 878 C CA . ASN A 1 109 ? -9.711 32.156 33.094 1 78.19 109 ASN A CA 1
ATOM 879 C C . ASN A 1 109 ? -11.211 31.969 33.312 1 78.19 109 ASN A C 1
ATOM 881 O O . ASN A 1 109 ? -11.797 32.625 34.188 1 78.19 109 ASN A O 1
ATOM 885 N N . THR A 1 110 ? -11.883 31.156 32.562 1 66.75 110 THR A N 1
ATOM 886 C CA . THR A 1 110 ? -13.32 30.969 32.688 1 66.75 110 THR A CA 1
ATOM 887 C C . THR A 1 110 ? -13.633 30.078 33.906 1 66.75 110 THR A C 1
ATOM 889 O O . THR A 1 110 ? -14.766 30.047 34.375 1 66.75 110 THR A O 1
ATOM 892 N N . VAL A 1 111 ? -12.758 29.25 34.406 1 66.5 111 VAL A N 1
ATOM 893 C CA . VAL A 1 111 ? -13.047 28.406 35.562 1 66.5 111 VAL A CA 1
ATOM 894 C C . VAL A 1 111 ? -12.961 29.219 36.844 1 66.5 111 VAL A C 1
ATOM 896 O O . VAL A 1 111 ? -13.562 28.875 37.844 1 66.5 111 VAL A O 1
ATOM 899 N N . ASP A 1 112 ? -12.086 30.062 36.938 1 60.31 112 ASP A N 1
ATOM 900 C CA . ASP A 1 112 ? -11.898 30.688 38.25 1 60.31 112 ASP A CA 1
ATOM 901 C C . ASP A 1 112 ? -12.859 31.859 38.438 1 60.31 112 ASP A C 1
ATOM 903 O O . ASP A 1 112 ? -12.883 32.5 39.469 1 60.31 112 ASP A O 1
ATOM 907 N N . GLY A 1 113 ? -13.68 32.188 37.438 1 43.31 113 GLY A N 1
ATOM 908 C CA . GLY A 1 113 ? -14.617 33.25 37.781 1 43.31 113 GLY A CA 1
ATOM 909 C C . GLY A 1 113 ? -15.977 32.719 38.219 1 43.31 113 GLY A C 1
ATOM 910 O O . GLY A 1 113 ? -16.328 31.578 37.875 1 43.31 113 GLY A O 1
ATOM 911 N N . MET B 1 1 ? -10.266 5.098 -17.109 1 56.25 1 MET B N 1
ATOM 912 C CA . MET B 1 1 ? -8.914 4.707 -16.719 1 56.25 1 MET B CA 1
ATOM 913 C C . MET B 1 1 ? -8.117 5.914 -16.25 1 56.25 1 MET B C 1
ATOM 915 O O . MET B 1 1 ? -7.941 6.883 -16.984 1 56.25 1 MET B O 1
ATOM 919 N N . THR B 1 2 ? -8.141 6.148 -14.992 1 67.31 2 THR B N 1
ATOM 920 C CA . THR B 1 2 ? -7.387 7.301 -14.516 1 67.31 2 THR B CA 1
ATOM 921 C C . THR B 1 2 ? -5.891 7.008 -14.5 1 67.31 2 THR B C 1
ATOM 923 O O . THR B 1 2 ? -5.473 5.898 -14.164 1 67.31 2 THR B O 1
ATOM 926 N N . THR B 1 3 ? -5.207 7.707 -15.266 1 77.38 3 THR B N 1
ATOM 927 C CA . THR B 1 3 ? -3.758 7.562 -15.352 1 77.38 3 THR B CA 1
ATOM 928 C C . THR B 1 3 ? -3.08 8.242 -14.164 1 77.38 3 THR B C 1
ATOM 930 O O . THR B 1 3 ? -3.459 9.352 -13.781 1 77.38 3 THR B O 1
ATOM 933 N N . LEU B 1 4 ? -2.271 7.426 -13.57 1 77.25 4 LEU B N 1
ATOM 934 C CA . LEU B 1 4 ? -1.494 7.93 -12.445 1 77.25 4 LEU B CA 1
ATOM 935 C C . LEU B 1 4 ? -0.017 8.031 -12.805 1 77.25 4 LEU B C 1
ATOM 937 O O . LEU B 1 4 ? 0.538 7.129 -13.438 1 77.25 4 LEU B O 1
ATOM 941 N N . ALA B 1 5 ? 0.46 9.25 -12.609 1 80.69 5 ALA B N 1
ATOM 942 C CA . ALA B 1 5 ? 1.902 9.406 -12.789 1 80.69 5 ALA B CA 1
ATOM 943 C C . ALA B 1 5 ? 2.654 9.016 -11.516 1 80.69 5 ALA B C 1
ATOM 945 O O . ALA B 1 5 ? 2.389 9.555 -10.445 1 80.69 5 ALA B O 1
ATOM 946 N N . LEU B 1 6 ? 3.479 8.055 -11.758 1 85.88 6 LEU B N 1
ATOM 947 C CA . LEU B 1 6 ? 4.305 7.641 -10.633 1 85.88 6 LEU B CA 1
ATOM 948 C C . LEU B 1 6 ? 5.492 8.578 -10.445 1 85.88 6 LEU B C 1
ATOM 950 O O . LEU B 1 6 ? 6.09 9.031 -11.43 1 85.88 6 LEU B O 1
ATOM 954 N N . GLU B 1 7 ? 5.816 8.836 -9.227 1 81 7 GLU B N 1
ATOM 955 C CA . GLU B 1 7 ? 6.969 9.68 -8.938 1 81 7 GLU B CA 1
ATOM 956 C C . GLU B 1 7 ? 8.273 8.953 -9.25 1 81 7 GLU B C 1
ATOM 958 O O . GLU B 1 7 ? 9.211 9.555 -9.781 1 81 7 GLU B O 1
ATOM 963 N N . ASN B 1 8 ? 8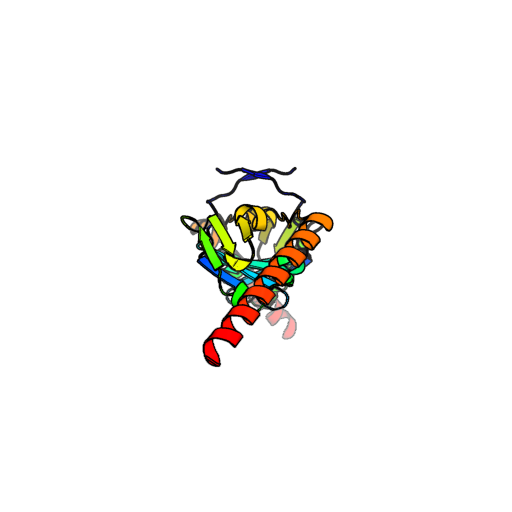.336 7.703 -8.859 1 86.81 8 ASN B N 1
ATOM 964 C CA . ASN B 1 8 ? 9.453 6.797 -9.125 1 86.81 8 ASN B CA 1
ATOM 965 C C . ASN B 1 8 ? 8.961 5.375 -9.383 1 86.81 8 ASN B C 1
ATOM 967 O O . ASN B 1 8 ? 7.836 5.027 -9.031 1 86.81 8 ASN B O 1
ATOM 971 N N . GLU B 1 9 ? 9.797 4.723 -10.047 1 91.12 9 GLU B N 1
ATOM 972 C CA . GLU B 1 9 ? 9.461 3.311 -10.227 1 91.12 9 GLU B CA 1
ATOM 973 C C . GLU B 1 9 ? 9.391 2.586 -8.891 1 91.12 9 GLU B C 1
ATOM 975 O O . GLU B 1 9 ? 10.359 2.594 -8.125 1 91.12 9 GLU B O 1
ATOM 980 N N . PRO B 1 10 ? 8.234 2.051 -8.672 1 94.69 10 PRO B N 1
ATOM 981 C CA . PRO B 1 10 ? 8.156 1.317 -7.406 1 94.69 10 PRO B CA 1
ATOM 982 C C . PRO B 1 10 ? 8.914 -0.01 -7.449 1 94.69 10 PRO B C 1
ATOM 984 O O . PRO B 1 10 ? 8.758 -0.778 -8.398 1 94.69 10 PRO B O 1
ATOM 987 N N . LEU B 1 11 ? 9.742 -0.232 -6.465 1 97.56 11 LEU B N 1
ATOM 988 C CA . LEU B 1 11 ? 10.555 -1.438 -6.387 1 97.56 11 LEU B CA 1
ATOM 989 C C . LEU B 1 11 ? 10.297 -2.188 -5.086 1 97.56 11 LEU B C 1
ATOM 991 O O . LEU B 1 11 ? 10.234 -1.578 -4.016 1 97.56 11 LEU B O 1
ATOM 995 N N . ALA B 1 12 ? 10.125 -3.475 -5.195 1 98.69 12 ALA B N 1
ATOM 996 C CA . ALA B 1 12 ? 9.945 -4.316 -4.016 1 98.69 12 ALA B CA 1
ATOM 997 C C . ALA B 1 12 ? 11.281 -4.594 -3.334 1 98.69 12 ALA B C 1
ATOM 999 O O . ALA B 1 12 ? 12.312 -4.727 -4 1 98.69 12 ALA B O 1
ATOM 1000 N N . ALA B 1 13 ? 11.266 -4.652 -2.066 1 98.44 13 ALA B N 1
ATOM 1001 C CA . ALA B 1 13 ? 12.453 -4.953 -1.275 1 98.44 13 ALA B CA 1
ATOM 1002 C C . ALA B 1 13 ? 12.305 -6.285 -0.549 1 98.44 13 ALA B C 1
ATOM 1004 O O . ALA B 1 13 ? 13.266 -7.055 -0.45 1 98.44 13 ALA B O 1
ATOM 1005 N N . GLN B 1 14 ? 11.164 -6.559 -0.049 1 98.44 14 GLN B N 1
ATOM 1006 C CA . GLN B 1 14 ? 10.898 -7.773 0.715 1 98.44 14 GLN B CA 1
ATOM 1007 C C . GLN B 1 14 ? 9.469 -8.266 0.488 1 98.44 14 GLN B C 1
ATOM 1009 O O . GLN B 1 14 ? 8.547 -7.465 0.324 1 98.44 14 GLN B O 1
ATOM 1014 N N . ILE B 1 15 ? 9.289 -9.562 0.489 1 98.75 15 ILE B N 1
ATOM 1015 C CA . ILE B 1 15 ? 8 -10.203 0.272 1 98.75 15 ILE B CA 1
ATOM 1016 C C . ILE B 1 15 ? 7.684 -11.133 1.44 1 98.75 15 ILE B C 1
ATOM 1018 O O . ILE B 1 15 ? 8.547 -11.883 1.897 1 98.75 15 ILE B O 1
ATOM 1022 N N . ARG B 1 16 ? 6.555 -11.016 1.944 1 98.69 16 ARG B N 1
ATOM 1023 C CA . ARG B 1 16 ? 6.02 -11.969 2.908 1 98.69 16 ARG B CA 1
ATOM 1024 C C . ARG B 1 16 ? 4.633 -12.453 2.494 1 98.69 16 ARG B C 1
ATOM 1026 O O . ARG B 1 16 ? 3.809 -11.656 2.037 1 98.69 16 ARG B O 1
ATOM 1033 N N . VAL B 1 17 ? 4.484 -13.695 2.611 1 98.62 17 VAL B N 1
ATOM 1034 C CA . VAL B 1 17 ? 3.18 -14.281 2.322 1 98.62 17 VAL B CA 1
ATOM 1035 C C . VAL B 1 17 ? 2.652 -15.008 3.559 1 98.62 17 VAL B C 1
ATOM 1037 O O . VAL B 1 17 ? 3.305 -15.914 4.074 1 98.62 17 VAL B O 1
ATOM 1040 N N . THR B 1 18 ? 1.497 -14.555 3.99 1 97.75 18 THR B N 1
ATOM 1041 C CA . THR B 1 18 ? 0.809 -15.266 5.062 1 97.75 18 THR B CA 1
ATOM 1042 C C . THR B 1 18 ? -0.333 -16.109 4.504 1 97.75 18 THR B C 1
ATOM 1044 O O . THR B 1 18 ? -0.456 -16.281 3.289 1 97.75 18 THR B O 1
ATOM 1047 N N . ASP B 1 19 ? -1.148 -16.672 5.375 1 96.75 19 ASP B N 1
ATOM 1048 C CA . ASP B 1 19 ? -2.258 -17.5 4.922 1 96.75 19 ASP B CA 1
ATOM 1049 C C . ASP B 1 19 ? -3.309 -16.672 4.195 1 96.75 19 ASP B C 1
ATOM 1051 O O . ASP B 1 19 ? -4.059 -17.188 3.365 1 96.75 19 ASP B O 1
ATOM 1055 N N . GLU B 1 20 ? -3.283 -15.32 4.48 1 97.62 20 GLU B N 1
ATOM 1056 C CA . GLU B 1 20 ? -4.398 -14.547 3.938 1 97.62 20 GLU B CA 1
ATOM 1057 C C . GLU B 1 20 ? -3.904 -13.336 3.15 1 97.62 20 GLU B C 1
ATOM 1059 O O . GLU B 1 20 ? -4.672 -12.711 2.418 1 97.62 20 GLU B O 1
ATOM 1064 N N . LYS B 1 21 ? -2.586 -13.047 3.336 1 98.62 21 LYS B N 1
ATOM 1065 C CA . LYS B 1 21 ? -2.133 -11.773 2.797 1 98.62 21 LYS B CA 1
ATOM 1066 C C . LYS B 1 21 ? -0.81 -11.93 2.053 1 98.62 21 LYS B C 1
ATOM 1068 O O . LYS B 1 21 ? 0.028 -12.75 2.432 1 98.62 21 LYS B O 1
ATOM 1073 N N . LEU B 1 22 ? -0.664 -11.219 1.062 1 98.81 22 LEU B N 1
ATOM 1074 C CA . LEU B 1 22 ? 0.617 -10.891 0.45 1 98.81 22 LEU B CA 1
ATOM 1075 C C . LEU B 1 22 ? 1.098 -9.516 0.913 1 98.81 22 LEU B C 1
ATOM 1077 O O . LEU B 1 22 ? 0.389 -8.516 0.753 1 98.81 22 LEU B O 1
ATOM 1081 N N . ILE B 1 23 ? 2.244 -9.453 1.503 1 98.94 23 ILE B N 1
ATOM 1082 C CA . ILE B 1 23 ? 2.809 -8.195 1.985 1 98.94 23 ILE B CA 1
ATOM 1083 C C . ILE B 1 23 ? 4.062 -7.852 1.187 1 98.94 23 ILE B C 1
ATOM 1085 O O . ILE B 1 23 ? 4.984 -8.664 1.091 1 98.94 23 ILE B O 1
ATOM 1089 N N . VAL B 1 24 ? 4.078 -6.73 0.626 1 98.94 24 VAL B N 1
ATOM 1090 C CA . VAL B 1 24 ? 5.199 -6.266 -0.185 1 98.94 24 VAL B CA 1
ATOM 1091 C C . VAL B 1 24 ? 5.77 -4.98 0.408 1 98.94 24 VAL B C 1
ATOM 1093 O O . VAL B 1 24 ? 5.102 -3.943 0.419 1 98.94 24 VAL B O 1
ATOM 1096 N N . ASP B 1 25 ? 6.973 -5.07 0.884 1 98.81 25 ASP B N 1
ATOM 1097 C CA . ASP B 1 25 ? 7.695 -3.871 1.296 1 98.81 25 ASP B CA 1
ATOM 1098 C C . ASP B 1 25 ? 8.438 -3.244 0.117 1 98.81 25 ASP B C 1
ATOM 1100 O O . ASP B 1 25 ? 9.18 -3.928 -0.588 1 98.81 25 ASP B O 1
ATOM 1104 N N . LEU B 1 26 ? 8.188 -1.984 -0.059 1 98.5 26 LEU B N 1
ATOM 1105 C CA . LEU B 1 26 ? 8.828 -1.267 -1.157 1 98.5 26 LEU B CA 1
ATOM 1106 C C . LEU B 1 26 ? 10.109 -0.59 -0.69 1 98.5 26 LEU B C 1
ATOM 1108 O O . LEU B 1 26 ? 10.258 -0.268 0.492 1 98.5 26 LEU B O 1
ATOM 1112 N N . VAL B 1 27 ? 10.984 -0.331 -1.581 1 97.94 27 VAL B N 1
ATOM 1113 C CA . VAL B 1 27 ? 12.273 0.286 -1.307 1 97.94 27 VAL B CA 1
ATOM 1114 C C . VAL B 1 27 ? 12.07 1.683 -0.727 1 97.94 27 VAL B C 1
ATOM 1116 O O . VAL B 1 27 ? 12.836 2.121 0.139 1 97.94 27 VAL B O 1
ATOM 1119 N N . ASP B 1 28 ? 10.992 2.354 -1.139 1 97.12 28 ASP B N 1
ATOM 1120 C CA . ASP B 1 28 ? 10.781 3.732 -0.708 1 97.12 28 ASP B CA 1
ATOM 1121 C C . ASP B 1 28 ? 10.148 3.787 0.681 1 97.12 28 ASP B C 1
ATOM 1123 O O . ASP B 1 28 ? 9.82 4.863 1.176 1 97.12 28 ASP B O 1
ATOM 1127 N N . GLY B 1 29 ? 9.953 2.676 1.309 1 97.94 29 GLY B N 1
ATOM 1128 C CA . GLY B 1 29 ? 9.516 2.631 2.695 1 97.94 29 GLY B CA 1
ATOM 1129 C C . GLY B 1 29 ? 8.055 2.27 2.848 1 97.94 29 GLY B C 1
ATOM 1130 O O . GLY B 1 29 ? 7.602 1.922 3.941 1 97.94 29 GLY B O 1
ATOM 1131 N N . ARG B 1 30 ? 7.242 2.305 1.742 1 98.38 30 ARG B N 1
ATOM 1132 C CA . ARG B 1 30 ? 5.84 1.9 1.785 1 98.38 30 ARG B CA 1
ATOM 1133 C C . ARG B 1 30 ? 5.711 0.382 1.826 1 98.38 30 ARG B C 1
ATOM 1135 O O . ARG B 1 30 ? 6.609 -0.337 1.385 1 98.38 30 ARG B O 1
ATOM 1142 N N . SER B 1 31 ? 4.633 -0.065 2.363 1 98.81 31 SER B N 1
ATOM 1143 C CA . SER B 1 31 ? 4.242 -1.466 2.256 1 98.81 31 SER B CA 1
ATOM 1144 C C . SER B 1 31 ? 2.824 -1.604 1.713 1 98.81 31 SER B C 1
ATOM 1146 O O . SER B 1 31 ? 1.958 -0.776 2.008 1 98.81 31 SER B O 1
ATOM 1148 N N . LEU B 1 32 ? 2.658 -2.596 0.996 1 98.81 32 LEU B N 1
ATOM 1149 C CA . LEU B 1 32 ? 1.343 -2.996 0.508 1 98.81 32 LEU B CA 1
ATOM 1150 C C . LEU B 1 32 ? 0.911 -4.32 1.13 1 98.81 32 LEU B C 1
ATOM 1152 O O . LEU B 1 32 ? 1.694 -5.27 1.182 1 98.81 32 LEU B O 1
ATOM 1156 N N . ILE B 1 33 ? -0.232 -4.367 1.596 1 98.88 33 ILE B N 1
ATOM 1157 C CA . ILE B 1 33 ? -0.855 -5.605 2.043 1 98.88 33 ILE B CA 1
ATOM 1158 C C . ILE B 1 33 ? -2.031 -5.949 1.132 1 98.88 33 ILE B C 1
ATOM 1160 O O . ILE B 1 33 ? -2.961 -5.152 0.979 1 98.88 33 ILE B O 1
ATOM 1164 N N . ILE B 1 34 ? -1.991 -7.047 0.541 1 98.69 34 ILE B N 1
ATOM 1165 C CA . ILE B 1 34 ? -2.939 -7.445 -0.493 1 98.69 34 ILE B CA 1
ATOM 1166 C C . ILE B 1 34 ? -3.607 -8.758 -0.1 1 98.69 34 ILE B C 1
ATOM 1168 O O . ILE B 1 34 ? -2.936 -9.703 0.332 1 98.69 34 ILE B O 1
ATOM 1172 N N . PRO B 1 35 ? -4.891 -8.812 -0.253 1 98.69 35 PRO B N 1
ATOM 1173 C CA . PRO B 1 35 ? -5.508 -10.117 0.003 1 98.69 35 PRO B CA 1
ATOM 1174 C C . PRO B 1 35 ? -4.961 -11.219 -0.904 1 98.69 35 PRO B C 1
ATOM 1176 O O . PRO B 1 35 ? -4.883 -11.039 -2.121 1 98.69 35 PRO B O 1
ATOM 1179 N N . LEU B 1 36 ? -4.66 -12.328 -0.306 1 98.31 36 LEU B N 1
ATOM 1180 C CA . LEU B 1 36 ? -4.078 -13.422 -1.077 1 98.31 36 LEU B CA 1
ATOM 1181 C C . LEU B 1 36 ? -5.082 -13.969 -2.088 1 98.31 36 LEU B C 1
ATOM 1183 O O . LEU B 1 36 ? -4.699 -14.609 -3.066 1 98.31 36 LEU B O 1
ATOM 1187 N N . SER B 1 37 ? -6.367 -13.711 -1.872 1 97.44 37 SER B N 1
ATOM 1188 C CA . SER B 1 37 ? -7.426 -14.141 -2.777 1 97.44 37 SER B CA 1
ATOM 1189 C C . SER B 1 37 ? -7.27 -13.5 -4.152 1 97.44 37 SER B C 1
ATOM 1191 O O . SER B 1 37 ? -7.898 -13.938 -5.121 1 97.44 37 SER B O 1
ATOM 1193 N N . TRP B 1 38 ? -6.531 -12.461 -4.301 1 98.06 38 TRP B N 1
ATOM 1194 C CA . TRP B 1 38 ? -6.246 -11.844 -5.594 1 98.06 38 TRP B CA 1
ATOM 1195 C C . TRP B 1 38 ? -5.469 -12.797 -6.492 1 98.06 38 TRP B C 1
ATOM 1197 O O . TRP B 1 38 ? -5.441 -12.633 -7.711 1 98.06 38 TRP B O 1
ATOM 1207 N N . TYR B 1 39 ? -4.789 -13.812 -5.918 1 98.12 39 TYR B N 1
ATOM 1208 C CA . TYR B 1 39 ? -3.879 -14.695 -6.641 1 98.12 39 TYR B CA 1
ATOM 1209 C C . TYR B 1 39 ? -4.168 -16.156 -6.324 1 98.12 39 TYR B C 1
ATOM 1211 O O . TYR B 1 39 ? -3.588 -16.719 -5.395 1 98.12 39 TYR B O 1
ATOM 1219 N N . PRO B 1 40 ? -4.938 -16.766 -7.152 1 97.44 40 PRO B N 1
ATOM 1220 C CA . PRO B 1 40 ? -5.379 -18.141 -6.883 1 97.44 40 PRO B CA 1
ATOM 1221 C C . PRO B 1 40 ? -4.215 -19.109 -6.695 1 97.44 40 PRO B C 1
ATOM 1223 O O . PRO B 1 40 ? -4.246 -19.953 -5.797 1 97.44 40 PRO B O 1
ATOM 1226 N N . ARG B 1 41 ? -3.199 -18.984 -7.484 1 97.06 41 ARG B N 1
ATOM 1227 C CA . ARG B 1 41 ? -2.076 -19.906 -7.371 1 97.06 41 ARG B CA 1
ATOM 1228 C C . ARG B 1 41 ? -1.353 -19.734 -6.039 1 97.06 41 ARG B C 1
ATOM 1230 O O . ARG B 1 41 ? -1.013 -20.703 -5.375 1 97.06 41 ARG B O 1
ATOM 1237 N N . LEU B 1 42 ? -1.144 -18.531 -5.613 1 97.56 42 LEU B N 1
ATOM 1238 C CA . LEU B 1 42 ? -0.507 -18.281 -4.328 1 97.56 42 LEU B CA 1
ATOM 1239 C C . LEU B 1 42 ? -1.371 -18.781 -3.18 1 97.56 42 LEU B C 1
ATOM 1241 O O . LEU B 1 42 ? -0.853 -19.328 -2.201 1 97.56 42 LEU B O 1
ATOM 1245 N N . ARG B 1 43 ? -2.66 -18.516 -3.336 1 96.69 43 ARG B N 1
ATOM 1246 C CA . ARG B 1 43 ? -3.584 -18.938 -2.291 1 96.69 43 ARG B CA 1
ATOM 1247 C C . ARG B 1 43 ? -3.531 -20.453 -2.1 1 96.69 43 ARG B C 1
ATOM 1249 O O . ARG B 1 43 ? -3.709 -20.953 -0.985 1 96.69 43 ARG B O 1
ATOM 1256 N N . HIS B 1 44 ? -3.256 -21.109 -3.139 1 96.5 44 HIS B N 1
ATOM 1257 C CA . HIS B 1 44 ? -3.254 -22.562 -3.102 1 96.5 44 HIS B CA 1
ATOM 1258 C C . HIS B 1 44 ? -1.864 -23.109 -2.777 1 96.5 44 HIS B C 1
ATOM 1260 O O . HIS B 1 44 ? -1.71 -24.297 -2.471 1 96.5 44 HIS B O 1
ATOM 1266 N N . ALA B 1 45 ? -0.918 -22.359 -2.82 1 96.62 45 ALA B N 1
ATOM 1267 C CA . ALA B 1 45 ? 0.479 -22.75 -2.67 1 96.62 45 ALA B CA 1
ATOM 1268 C C . ALA B 1 45 ? 0.764 -23.234 -1.246 1 96.62 45 ALA B C 1
ATOM 1270 O O . ALA B 1 45 ? 0.11 -22.781 -0.298 1 96.62 45 ALA B O 1
ATOM 1271 N N . SER B 1 46 ? 1.754 -24.109 -1.098 1 95.31 46 SER B N 1
ATOM 1272 C CA . SER B 1 46 ? 2.24 -24.516 0.216 1 95.31 46 SER B CA 1
ATOM 1273 C C . SER B 1 46 ? 3.068 -23.406 0.864 1 95.31 46 SER B C 1
ATOM 1275 O O . SER B 1 46 ? 3.447 -22.438 0.202 1 95.31 46 SER B O 1
ATOM 1277 N N . TYR B 1 47 ? 3.293 -23.578 2.1 1 96.5 47 TYR B N 1
ATOM 1278 C CA . TYR B 1 47 ? 4.125 -22.625 2.824 1 96.5 47 TYR B CA 1
ATOM 1279 C C . TYR B 1 47 ? 5.496 -22.484 2.168 1 96.5 47 TYR B C 1
ATOM 1281 O O . TYR B 1 47 ? 5.992 -21.375 1.979 1 96.5 47 TYR B O 1
ATOM 1289 N N . GLU B 1 48 ? 6.113 -23.609 1.85 1 96.25 48 GLU B N 1
ATOM 1290 C CA . GLU B 1 48 ? 7.445 -23.625 1.253 1 96.25 48 GLU B CA 1
ATOM 1291 C C . GLU B 1 48 ? 7.449 -22.906 -0.098 1 96.25 48 GLU B C 1
ATOM 1293 O O . GLU B 1 48 ? 8.367 -22.141 -0.398 1 96.25 48 GLU B O 1
ATOM 1298 N N . GLU B 1 49 ? 6.449 -23.188 -0.905 1 96.81 49 GLU B N 1
ATOM 1299 C CA . GLU B 1 49 ? 6.336 -22.547 -2.217 1 96.81 49 GLU B CA 1
ATOM 1300 C C . GLU B 1 49 ? 6.184 -21.047 -2.092 1 96.81 49 GLU B C 1
ATOM 1302 O O . GLU B 1 49 ? 6.762 -20.281 -2.875 1 96.81 49 GLU B O 1
ATOM 1307 N N . ARG B 1 50 ? 5.398 -20.547 -1.126 1 97.94 50 ARG B N 1
ATOM 1308 C CA . ARG B 1 50 ? 5.16 -19.125 -0.889 1 97.94 50 ARG B CA 1
ATOM 1309 C C . ARG B 1 50 ? 6.441 -18.422 -0.463 1 97.94 50 ARG B C 1
ATOM 1311 O O . ARG B 1 50 ? 6.609 -17.219 -0.713 1 97.94 50 ARG B O 1
ATOM 1318 N N . GLN B 1 51 ? 7.34 -19.188 0.065 1 97.12 51 GLN B N 1
ATOM 1319 C CA . GLN B 1 51 ? 8.594 -18.609 0.535 1 97.12 51 GLN B CA 1
ATOM 1320 C C . GLN B 1 51 ? 9.641 -18.578 -0.576 1 97.12 51 GLN B C 1
ATOM 1322 O O . GLN B 1 51 ? 10.648 -17.875 -0.469 1 97.12 51 GLN B O 1
ATOM 1327 N N . ASN B 1 52 ? 9.383 -19.328 -1.595 1 97.62 52 ASN B N 1
ATOM 1328 C CA . ASN B 1 52 ? 10.359 -19.453 -2.666 1 97.62 52 ASN B CA 1
ATOM 1329 C C . ASN B 1 52 ? 10.117 -18.438 -3.771 1 97.62 52 ASN B C 1
ATOM 1331 O O . ASN B 1 52 ? 9.898 -18.797 -4.926 1 97.62 52 ASN B O 1
ATOM 1335 N N . TRP B 1 53 ? 10.203 -17.203 -3.402 1 98.19 53 TRP B N 1
ATOM 1336 C CA . TRP B 1 53 ? 10.055 -16.094 -4.344 1 98.19 53 TRP B CA 1
ATOM 1337 C C . TRP B 1 53 ? 11.414 -15.469 -4.652 1 98.19 53 TRP B C 1
ATOM 1339 O O . TRP B 1 53 ? 12.367 -15.633 -3.889 1 98.19 53 TRP B O 1
ATOM 1349 N N . GLN B 1 54 ? 11.5 -14.781 -5.738 1 98.12 54 GLN B N 1
ATOM 1350 C CA . GLN B 1 54 ? 12.648 -13.961 -6.098 1 98.12 54 GLN B CA 1
ATOM 1351 C C . GLN B 1 54 ? 12.203 -12.656 -6.754 1 98.12 54 GLN B C 1
ATOM 1353 O O . GLN B 1 54 ? 11.125 -12.586 -7.344 1 98.12 54 GLN B O 1
ATOM 1358 N N . LEU B 1 55 ? 13.008 -11.656 -6.617 1 98.12 55 LEU B N 1
ATOM 1359 C CA . LEU B 1 55 ? 12.766 -10.383 -7.285 1 98.12 55 LEU B CA 1
ATOM 1360 C C . LEU B 1 55 ? 13.43 -10.352 -8.656 1 98.12 55 LEU B C 1
ATOM 1362 O O . LEU B 1 55 ? 14.555 -10.828 -8.82 1 98.12 55 LEU B O 1
ATOM 1366 N N . LEU B 1 56 ? 12.711 -9.875 -9.57 1 95.81 56 LEU B N 1
ATOM 1367 C CA . LEU B 1 56 ? 13.266 -9.703 -10.906 1 95.81 56 LEU B CA 1
ATOM 1368 C C . LEU B 1 56 ? 13.867 -8.312 -11.062 1 95.81 56 LEU B C 1
ATOM 1370 O O . LEU B 1 56 ? 13.281 -7.32 -10.625 1 95.81 56 LEU B O 1
ATOM 1374 N N . GLY B 1 57 ? 15.172 -8.312 -11.734 1 92.06 57 GLY B N 1
ATOM 1375 C CA . GLY B 1 57 ? 15.82 -7.023 -11.898 1 92.06 57 GLY B CA 1
ATOM 1376 C C . GLY B 1 57 ? 16.031 -6.289 -10.594 1 92.06 57 GLY B C 1
ATOM 1377 O O . GLY B 1 57 ? 16.562 -6.855 -9.633 1 92.06 57 GLY B O 1
ATOM 1378 N N . ASP B 1 58 ? 15.633 -5.059 -10.508 1 93.25 58 ASP B N 1
ATOM 1379 C CA . ASP B 1 58 ? 15.836 -4.242 -9.312 1 93.25 58 ASP B CA 1
ATOM 1380 C C . ASP B 1 58 ? 14.641 -4.348 -8.367 1 93.25 58 ASP B C 1
ATOM 1382 O O . ASP B 1 58 ? 14.578 -3.637 -7.363 1 93.25 58 ASP B O 1
ATOM 1386 N N . GLY B 1 59 ? 13.711 -5.211 -8.75 1 97.31 59 GLY B N 1
ATOM 1387 C CA . GLY B 1 59 ? 12.57 -5.371 -7.855 1 97.31 59 GLY B CA 1
ATOM 1388 C C . GLY B 1 59 ? 11.266 -4.891 -8.461 1 97.31 59 GLY B C 1
ATOM 1389 O O . GLY B 1 59 ? 10.312 -4.594 -7.738 1 97.31 59 GLY B O 1
ATOM 1390 N N . TYR B 1 60 ? 11.219 -4.801 -9.766 1 96.62 60 TYR B N 1
ATOM 1391 C CA . TYR B 1 60 ? 10.016 -4.293 -10.406 1 96.62 60 TYR B CA 1
ATOM 1392 C C . TYR B 1 60 ? 8.914 -5.352 -10.422 1 96.62 60 TYR B C 1
ATOM 1394 O O . TYR B 1 60 ? 7.746 -5.039 -10.664 1 96.62 60 TYR B O 1
ATOM 1402 N N . ALA B 1 61 ? 9.305 -6.648 -10.211 1 97.94 61 ALA B N 1
ATOM 1403 C CA . ALA B 1 61 ? 8.359 -7.758 -10.211 1 97.94 61 ALA B CA 1
ATOM 1404 C C . ALA B 1 61 ? 8.805 -8.875 -9.273 1 97.94 61 ALA B C 1
ATOM 1406 O O . ALA B 1 61 ? 9.977 -8.922 -8.875 1 97.94 61 ALA B O 1
ATOM 1407 N N . ILE B 1 62 ? 7.855 -9.727 -8.938 1 98.69 62 ILE B N 1
ATOM 1408 C CA . ILE B 1 62 ? 8.07 -10.875 -8.062 1 98.69 62 ILE B CA 1
ATOM 1409 C C . ILE B 1 62 ? 7.762 -12.164 -8.828 1 98.69 62 ILE B C 1
ATOM 1411 O O . ILE B 1 62 ? 6.758 -12.25 -9.539 1 98.69 62 ILE B O 1
ATOM 1415 N N . GLU B 1 63 ? 8.586 -13.062 -8.664 1 98.44 63 GLU B N 1
ATOM 1416 C CA . GLU B 1 63 ? 8.359 -14.359 -9.289 1 98.44 63 GLU B CA 1
ATOM 1417 C C . GLU B 1 63 ? 8.383 -15.484 -8.258 1 98.44 63 GLU B C 1
ATOM 1419 O O . GLU B 1 63 ? 9.273 -15.539 -7.414 1 98.44 63 GLU B O 1
ATOM 1424 N N . TRP B 1 64 ? 7.398 -16.312 -8.25 1 98.12 64 TRP B N 1
ATOM 1425 C CA . TRP B 1 64 ? 7.383 -17.609 -7.57 1 98.12 64 TRP B CA 1
ATOM 1426 C C . TRP B 1 64 ? 7.648 -18.75 -8.555 1 98.12 64 TRP B C 1
ATOM 1428 O O . TRP B 1 64 ? 6.742 -19.188 -9.266 1 98.12 64 TRP B O 1
ATOM 1438 N N . VAL B 1 65 ? 8.805 -19.234 -8.516 1 92.69 65 VAL B N 1
ATOM 1439 C CA . VAL B 1 65 ? 9.328 -20.141 -9.539 1 92.69 65 VAL B CA 1
ATOM 1440 C C . VAL B 1 65 ? 8.508 -21.422 -9.562 1 92.69 65 VAL B C 1
ATOM 1442 O O . VAL B 1 65 ? 8.148 -21.922 -10.625 1 92.69 65 VAL B O 1
ATOM 1445 N N . ASP B 1 66 ? 8.133 -21.906 -8.391 1 94.44 66 ASP B N 1
ATOM 1446 C CA . ASP B 1 66 ? 7.438 -23.188 -8.289 1 94.44 66 ASP B CA 1
ATOM 1447 C C . ASP B 1 66 ? 5.973 -23.047 -8.703 1 94.44 66 ASP B C 1
ATOM 1449 O O . ASP B 1 66 ? 5.301 -24.047 -8.953 1 94.44 66 ASP B O 1
ATOM 1453 N N . LEU B 1 67 ? 5.5 -21.859 -8.773 1 96.38 67 LEU B N 1
ATOM 1454 C CA . LEU B 1 67 ? 4.078 -21.625 -9 1 96.38 67 LEU B CA 1
ATOM 1455 C C . LEU B 1 67 ? 3.832 -21.062 -10.398 1 96.38 67 LEU B C 1
ATOM 1457 O O . LEU B 1 67 ? 2.684 -20.844 -10.789 1 96.38 67 LEU B O 1
ATOM 1461 N N . ASP B 1 68 ? 4.91 -20.781 -11.117 1 93.94 68 ASP B N 1
ATOM 1462 C CA . ASP B 1 68 ? 4.797 -20.078 -12.391 1 93.94 68 ASP B CA 1
ATOM 1463 C C . ASP B 1 68 ? 4.004 -18.781 -12.242 1 93.94 68 ASP B C 1
ATOM 1465 O O . ASP B 1 68 ? 3.064 -18.531 -13 1 93.94 68 ASP B O 1
ATOM 1469 N N . GLU B 1 69 ? 4.137 -18.094 -11.227 1 96.88 69 GLU B N 1
ATOM 1470 C CA . GLU B 1 69 ? 3.445 -16.844 -10.914 1 96.88 69 GLU B CA 1
ATOM 1471 C C . GLU B 1 69 ? 4.406 -15.656 -10.93 1 96.88 69 GLU B C 1
ATOM 1473 O O . GLU B 1 69 ? 5.488 -15.719 -10.352 1 96.88 69 GLU B O 1
ATOM 1478 N N . HIS B 1 70 ? 4.062 -14.672 -11.695 1 96.81 70 HIS B N 1
ATOM 1479 C CA . HIS B 1 70 ? 4.785 -13.414 -11.828 1 96.81 70 HIS B CA 1
ATOM 1480 C C . HIS B 1 70 ? 3.873 -12.219 -11.555 1 96.81 70 HIS B C 1
ATOM 1482 O O . HIS B 1 70 ? 2.82 -12.086 -12.188 1 96.81 70 HIS B O 1
ATOM 1488 N N . ILE B 1 71 ? 4.254 -11.422 -10.602 1 97.81 71 ILE B N 1
ATOM 1489 C CA . ILE B 1 71 ? 3.426 -10.273 -10.242 1 97.81 71 ILE B CA 1
ATOM 1490 C C . ILE B 1 71 ? 4.254 -8.992 -10.328 1 97.81 71 ILE B C 1
ATOM 1492 O O . ILE B 1 71 ? 5.266 -8.852 -9.641 1 97.81 71 ILE B O 1
ATOM 1496 N N . GLY B 1 72 ? 3.824 -8.062 -11.133 1 97 72 GLY B N 1
ATOM 1497 C CA . GLY B 1 72 ? 4.461 -6.754 -11.211 1 97 72 GLY B CA 1
ATOM 1498 C C . GLY B 1 72 ? 4.078 -5.832 -10.07 1 97 72 GLY B C 1
ATOM 1499 O O . GLY B 1 72 ? 2.902 -5.738 -9.703 1 97 72 GLY B O 1
ATOM 1500 N N . VAL B 1 73 ? 5.043 -5.137 -9.562 1 97.31 73 VAL B N 1
ATOM 1501 C CA . VAL B 1 73 ? 4.816 -4.254 -8.422 1 97.31 73 VAL B CA 1
ATOM 1502 C C . VAL B 1 73 ? 3.891 -3.111 -8.828 1 97.31 73 VAL B C 1
ATOM 1504 O O . VAL B 1 73 ? 2.996 -2.727 -8.078 1 97.31 73 VAL B O 1
ATOM 1507 N N . GLU B 1 74 ? 4.055 -2.57 -10.023 1 94.5 74 GLU B N 1
ATOM 1508 C CA . GLU B 1 74 ? 3.178 -1.516 -10.523 1 94.5 74 GLU B CA 1
ATOM 1509 C C . GLU B 1 74 ? 1.724 -1.978 -10.562 1 94.5 74 GLU B C 1
ATOM 1511 O O . GLU B 1 74 ? 0.814 -1.207 -10.25 1 94.5 74 GLU B O 1
ATOM 1516 N N . GLY B 1 75 ? 1.511 -3.145 -11.031 1 94.88 75 GLY B N 1
ATOM 1517 C CA . GLY B 1 75 ? 0.161 -3.682 -11.078 1 94.88 75 GLY B CA 1
ATOM 1518 C C . GLY B 1 75 ? -0.498 -3.756 -9.711 1 94.88 75 GLY B C 1
ATOM 1519 O O . GLY B 1 75 ? -1.699 -3.508 -9.586 1 94.88 75 GLY B O 1
ATOM 1520 N N . LEU B 1 76 ? 0.272 -4.129 -8.68 1 96.75 76 LEU B N 1
ATOM 1521 C CA . LEU B 1 76 ? -0.237 -4.168 -7.312 1 96.75 76 LEU B CA 1
ATOM 1522 C C . LEU B 1 76 ? -0.715 -2.787 -6.871 1 96.75 76 LEU B C 1
ATOM 1524 O O . LEU B 1 76 ? -1.81 -2.65 -6.32 1 96.75 76 LEU B O 1
ATOM 1528 N N . LEU B 1 77 ? 0.049 -1.793 -7.172 1 96.06 77 LEU B N 1
ATOM 1529 C CA . LEU B 1 77 ? -0.285 -0.42 -6.809 1 96.06 77 LEU B CA 1
ATOM 1530 C C . LEU B 1 77 ? -1.508 0.064 -7.582 1 96.06 77 LEU B C 1
ATOM 1532 O O . LEU B 1 77 ? -2.344 0.791 -7.039 1 96.06 77 LEU B O 1
ATOM 1536 N N . ALA B 1 78 ? -1.619 -0.439 -8.789 1 94 78 ALA B N 1
ATOM 1537 C CA . ALA B 1 78 ? -2.727 -0.026 -9.648 1 94 78 ALA B CA 1
ATOM 1538 C C . ALA B 1 78 ? -4.016 -0.746 -9.266 1 94 78 ALA B C 1
ATOM 1540 O O . ALA B 1 78 ? -5.102 -0.373 -9.711 1 94 78 ALA B O 1
ATOM 1541 N N . GLY B 1 79 ? -3.898 -1.781 -8.453 1 95.31 79 GLY B N 1
ATOM 1542 C CA . GLY B 1 79 ? -5.078 -2.541 -8.07 1 95.31 79 GLY B CA 1
ATOM 1543 C C . GLY B 1 79 ? -5.426 -3.641 -9.055 1 95.31 79 GLY B C 1
ATOM 1544 O O . GLY B 1 79 ? -6.586 -4.043 -9.156 1 95.31 79 GLY B O 1
ATOM 1545 N N . ARG B 1 80 ? -4.445 -4.066 -9.773 1 94.44 80 ARG B N 1
ATOM 1546 C CA . ARG B 1 80 ? -4.684 -5.133 -10.742 1 94.44 80 ARG B CA 1
ATOM 1547 C C . ARG B 1 80 ? -4.578 -6.504 -10.078 1 94.44 80 ARG B C 1
ATOM 1549 O O . ARG B 1 80 ? -3.527 -6.867 -9.547 1 94.44 80 ARG B O 1
ATOM 1556 N N . GLN B 1 81 ? -5.633 -7.262 -10.117 1 95.69 81 GLN B N 1
ATOM 1557 C CA . GLN B 1 81 ? -5.664 -8.625 -9.609 1 95.69 81 GLN B CA 1
ATOM 1558 C C . GLN B 1 81 ? -5.293 -9.625 -10.695 1 95.69 81 GLN B C 1
ATOM 1560 O O . GLN B 1 81 ? -5.164 -9.258 -11.867 1 95.69 81 GLN B O 1
ATOM 1565 N N . SER B 1 82 ? -5.156 -10.844 -10.219 1 95.75 82 SER B N 1
ATOM 1566 C CA . SER B 1 82 ? -4.867 -11.898 -11.195 1 95.75 82 SER B CA 1
ATOM 1567 C C . SER B 1 82 ? -5.961 -11.984 -12.25 1 95.75 82 SER B C 1
ATOM 1569 O O . SER B 1 82 ? -7.148 -11.898 -11.93 1 95.75 82 SER B O 1
ATOM 1571 N N . GLY B 1 83 ? -5.605 -12.094 -13.469 1 94.25 83 GLY B N 1
ATO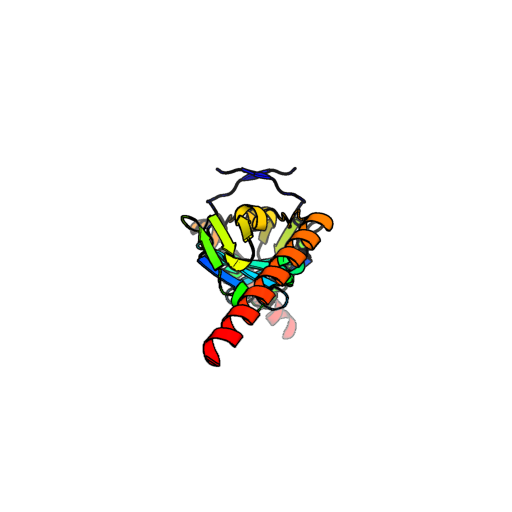M 1572 C CA . GLY B 1 83 ? -6.543 -12.344 -14.555 1 94.25 83 GLY B CA 1
ATOM 1573 C C . GLY B 1 83 ? -6.73 -13.812 -14.859 1 94.25 83 GLY B C 1
ATOM 1574 O O . GLY B 1 83 ? -7.266 -14.172 -15.906 1 94.25 83 GLY B O 1
ATOM 1575 N N . GLU B 1 84 ? -6.309 -14.547 -13.992 1 95.38 84 GLU B N 1
ATOM 1576 C CA . GLU B 1 84 ? -6.367 -15.992 -14.172 1 95.38 84 GLU B CA 1
ATOM 1577 C C . GLU B 1 84 ? -7.809 -16.484 -14.273 1 95.38 84 GLU B C 1
ATOM 1579 O O . GLU B 1 84 ? -8.633 -16.156 -13.414 1 95.38 84 GLU B O 1
ATOM 1584 N N . SER B 1 85 ? -8.086 -17.25 -15.375 1 96.5 85 SER B N 1
ATOM 1585 C CA . SER B 1 85 ? -9.406 -17.859 -15.516 1 96.5 85 SER B CA 1
ATOM 1586 C C . SER B 1 85 ? -9.523 -19.125 -14.672 1 96.5 85 SER B C 1
ATOM 1588 O O . SER B 1 85 ? -8.516 -19.75 -14.344 1 96.5 85 SER B O 1
ATOM 1590 N N . ASP B 1 86 ? -10.797 -19.5 -14.375 1 96.31 86 ASP B N 1
ATOM 1591 C CA . ASP B 1 86 ? -11.023 -20.734 -13.641 1 96.31 86 ASP B CA 1
ATOM 1592 C C . ASP B 1 86 ? -10.453 -21.938 -14.398 1 96.31 86 ASP B C 1
ATOM 1594 O O . ASP B 1 86 ? -9.836 -22.828 -13.797 1 96.31 86 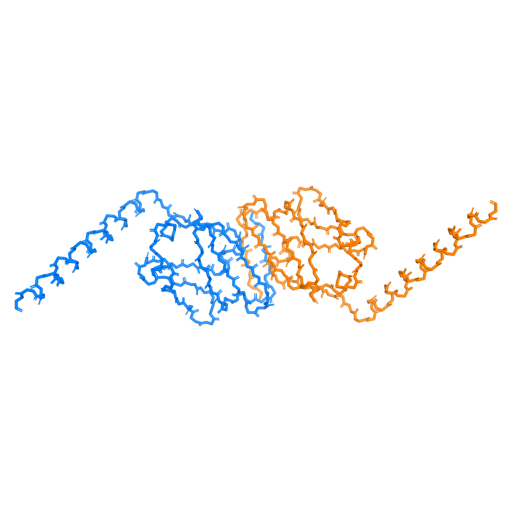ASP B O 1
ATOM 1598 N N . GLN B 1 87 ? -10.664 -21.906 -15.672 1 97.19 87 GLN B N 1
ATOM 1599 C CA . GLN B 1 87 ? -10.195 -23.016 -16.5 1 97.19 87 GLN B CA 1
ATOM 1600 C C . GLN B 1 87 ? -8.68 -23.109 -16.469 1 97.19 87 GLN B C 1
ATOM 1602 O O . GLN B 1 87 ? -8.125 -24.203 -16.344 1 97.19 87 GLN B O 1
ATOM 1607 N N . SER B 1 88 ? -7.992 -21.984 -16.688 1 96.44 88 SER B N 1
ATOM 1608 C CA . SER B 1 88 ? -6.531 -21.984 -16.656 1 96.44 88 SER B CA 1
ATOM 1609 C C . SER B 1 88 ? -6.004 -22.422 -15.297 1 96.44 88 SER B C 1
ATOM 1611 O O . SER B 1 88 ? -5.016 -23.156 -15.211 1 96.44 88 SER B O 1
ATOM 1613 N N . PHE B 1 89 ? -6.652 -22.047 -14.289 1 96.88 89 PHE B N 1
ATOM 1614 C CA . PHE B 1 89 ? -6.254 -22.406 -12.938 1 96.88 89 PHE B CA 1
ATOM 1615 C C . PHE B 1 89 ? -6.387 -23.906 -12.711 1 96.88 89 PHE B C 1
ATOM 1617 O O . PHE B 1 89 ? -5.5 -24.531 -12.133 1 96.88 89 PHE B O 1
ATOM 1624 N N . GLU B 1 90 ? -7.477 -24.422 -13.125 1 96.38 90 GLU B N 1
ATOM 1625 C CA . GLU B 1 90 ? -7.707 -25.859 -12.984 1 96.38 90 GLU B CA 1
ATOM 1626 C C . GLU B 1 90 ? -6.645 -26.656 -13.727 1 96.38 90 GLU B C 1
ATOM 1628 O O . GLU B 1 90 ? -6.16 -27.672 -13.227 1 96.38 90 GLU B O 1
ATOM 1633 N N . ARG B 1 91 ? -6.375 -26.281 -14.875 1 96.62 91 ARG B N 1
ATOM 1634 C CA . ARG B 1 91 ? -5.332 -26.953 -15.641 1 96.62 91 ARG B CA 1
ATOM 1635 C C . ARG B 1 91 ? -3.992 -26.875 -14.922 1 96.62 91 ARG B C 1
ATOM 1637 O O . ARG B 1 91 ? -3.268 -27.875 -14.844 1 96.62 91 ARG B O 1
ATOM 1644 N N . TRP B 1 92 ? -3.674 -25.719 -14.438 1 95.81 92 TRP B N 1
ATOM 1645 C CA . TRP B 1 92 ? -2.443 -25.531 -13.68 1 95.81 92 TRP B CA 1
ATOM 1646 C C . TRP B 1 92 ? -2.406 -26.453 -12.469 1 95.81 92 TRP B C 1
ATOM 1648 O O . TRP B 1 92 ? -1.382 -27.094 -12.188 1 95.81 92 TRP B O 1
ATOM 1658 N N . LEU B 1 93 ? -3.551 -26.531 -11.773 1 93.94 93 LEU B N 1
ATOM 1659 C CA . LEU B 1 93 ? -3.65 -27.359 -10.578 1 93.94 93 LEU B CA 1
ATOM 1660 C C . LEU B 1 93 ? -3.402 -28.828 -10.914 1 93.94 93 LEU B C 1
ATOM 1662 O O . LEU B 1 93 ? -2.686 -29.531 -10.188 1 93.94 93 LEU B O 1
ATOM 1666 N N . VAL B 1 94 ? -3.947 -29.281 -11.953 1 94 94 VAL B N 1
ATOM 1667 C CA . VAL B 1 94 ? -3.836 -30.688 -12.359 1 94 94 VAL B CA 1
ATOM 1668 C C . VAL B 1 94 ? -2.393 -31 -12.75 1 94 94 VAL B C 1
ATOM 1670 O O . VAL B 1 94 ? -1.846 -32.031 -12.352 1 94 94 VAL B O 1
ATOM 1673 N N . THR B 1 95 ? -1.843 -30.125 -13.484 1 91.38 95 THR B N 1
ATOM 1674 C CA . THR B 1 95 ? -0.475 -30.328 -13.945 1 91.38 95 THR B CA 1
ATOM 1675 C C . THR B 1 95 ? 0.5 -30.328 -12.773 1 91.38 95 THR B C 1
ATOM 1677 O O . THR B 1 95 ? 1.4 -31.172 -12.711 1 91.38 95 THR B O 1
ATOM 1680 N N . ARG B 1 96 ? 0.298 -29.422 -11.867 1 89.06 96 ARG B N 1
ATOM 1681 C CA . ARG B 1 96 ? 1.197 -29.312 -10.719 1 89.06 96 ARG B CA 1
ATOM 1682 C C . ARG B 1 96 ? 1.093 -30.547 -9.828 1 89.06 96 ARG B C 1
ATOM 1684 O O . ARG B 1 96 ? 2.105 -31.078 -9.352 1 89.06 96 ARG B O 1
ATOM 1691 N N . ASP B 1 97 ? -0.156 -31.062 -9.617 1 85.12 97 ASP B N 1
ATOM 1692 C CA . ASP B 1 97 ? -0.396 -32.219 -8.742 1 85.12 97 ASP B CA 1
ATOM 1693 C C . ASP B 1 97 ? 0.178 -33.5 -9.336 1 85.12 97 ASP B C 1
ATOM 1695 O O . ASP B 1 97 ? 0.709 -34.344 -8.609 1 85.12 97 ASP B O 1
ATOM 1699 N N . THR B 1 98 ? 0.11 -33.562 -10.555 1 87.5 98 THR B N 1
ATOM 1700 C CA . THR B 1 98 ? 0.638 -34.75 -11.234 1 87.5 98 THR B CA 1
ATOM 1701 C C . THR B 1 98 ? 2.162 -34.781 -11.156 1 87.5 98 THR B C 1
ATOM 1703 O O . THR B 1 98 ? 2.758 -35.844 -10.969 1 87.5 98 THR B O 1
ATOM 1706 N N . SER B 1 99 ? 2.736 -33.688 -11.297 1 82.19 99 SER B N 1
ATOM 1707 C CA . SER B 1 99 ? 4.188 -33.594 -11.211 1 82.19 99 SER B CA 1
ATOM 1708 C C . SER B 1 99 ? 4.684 -33.938 -9.812 1 82.19 99 SER B C 1
ATOM 1710 O O . SER B 1 99 ? 5.715 -34.562 -9.648 1 82.19 99 SER B O 1
ATOM 1712 N N . LEU B 1 100 ? 3.938 -33.562 -8.883 1 78.44 100 LEU B N 1
ATOM 1713 C CA . LEU B 1 100 ? 4.305 -33.812 -7.492 1 78.44 100 LEU B CA 1
ATOM 1714 C C . LEU B 1 100 ? 4.145 -35.281 -7.148 1 78.44 100 LEU B C 1
ATOM 1716 O O . LEU B 1 100 ? 4.945 -35.844 -6.395 1 78.44 100 LEU B O 1
ATOM 1720 N N . GLN B 1 101 ? 3.146 -35.906 -7.66 1 79.19 101 GLN B N 1
ATOM 1721 C CA . GLN B 1 101 ? 2.918 -37.312 -7.418 1 79.19 101 GLN B CA 1
ATOM 1722 C C . GLN B 1 101 ? 4.008 -38.188 -8.062 1 79.19 101 GLN B C 1
ATOM 1724 O O . GLN B 1 101 ? 4.477 -39.156 -7.465 1 79.19 101 GLN B O 1
ATOM 1729 N N . PHE B 1 102 ? 4.422 -37.781 -9.188 1 81.88 102 PHE B N 1
ATOM 1730 C CA . PHE B 1 102 ? 5.461 -38.531 -9.898 1 81.88 102 PHE B CA 1
ATOM 1731 C C . PHE B 1 102 ? 6.797 -38.406 -9.18 1 81.88 102 PHE B C 1
ATOM 1733 O O . PHE B 1 102 ? 7.539 -39.375 -9.062 1 81.88 102 PHE B O 1
ATOM 1740 N N . GLU B 1 103 ? 7.051 -37.188 -8.672 1 76.12 103 GLU B N 1
ATOM 1741 C CA . GLU B 1 103 ? 8.289 -36.969 -7.934 1 76.12 103 GLU B CA 1
ATOM 1742 C C . GLU B 1 103 ? 8.312 -37.781 -6.637 1 76.12 103 GLU B C 1
ATOM 1744 O O . GLU B 1 103 ? 9.328 -38.375 -6.289 1 76.12 103 GLU B O 1
ATOM 1749 N N . ARG B 1 104 ? 7.258 -37.812 -5.992 1 77 104 ARG B N 1
ATOM 1750 C CA . ARG B 1 104 ? 7.16 -38.562 -4.738 1 77 104 ARG B CA 1
ATOM 1751 C C . ARG B 1 104 ? 7.309 -40.062 -4.977 1 77 104 ARG B C 1
ATOM 1753 O O . ARG B 1 104 ? 7.98 -40.75 -4.203 1 77 104 ARG B O 1
ATOM 1760 N N . ALA B 1 105 ? 6.766 -40.5 -6.047 1 84 105 ALA B N 1
ATOM 1761 C CA . ALA B 1 105 ? 6.828 -41.906 -6.402 1 84 105 ALA B CA 1
ATOM 1762 C C . ALA B 1 105 ? 8.25 -42.312 -6.781 1 84 105 ALA B C 1
ATOM 1764 O O . ALA B 1 105 ? 8.719 -43.406 -6.402 1 84 105 ALA B O 1
ATOM 1765 N N . ASN B 1 106 ? 8.859 -41.531 -7.434 1 85.88 106 ASN B N 1
ATOM 1766 C CA . ASN B 1 106 ? 10.219 -41.812 -7.883 1 85.88 106 ASN B CA 1
ATOM 1767 C C . ASN B 1 106 ? 11.211 -41.75 -6.727 1 85.88 106 ASN B C 1
ATOM 1769 O O . ASN B 1 106 ? 12.195 -42.469 -6.707 1 85.88 106 ASN B O 1
ATOM 1773 N N . ASN B 1 107 ? 10.977 -40.812 -5.77 1 80.56 107 ASN B N 1
ATOM 1774 C CA . ASN B 1 107 ? 11.852 -40.719 -4.605 1 80.56 107 ASN B CA 1
ATOM 1775 C C . ASN B 1 107 ? 11.656 -41.875 -3.652 1 80.56 107 ASN B C 1
ATOM 1777 O O . ASN B 1 107 ? 12.609 -42.344 -3.02 1 80.56 107 ASN B O 1
ATOM 1781 N N . SER B 1 108 ? 10.508 -42.406 -3.393 1 81.69 108 SER B N 1
ATOM 1782 C CA . SER B 1 108 ? 10.242 -43.594 -2.553 1 81.69 108 SER B CA 1
ATOM 1783 C C . SER B 1 108 ? 10.891 -44.844 -3.125 1 81.69 108 SER B C 1
ATOM 1785 O O . SER B 1 108 ? 11.367 -45.688 -2.379 1 81.69 108 SER B O 1
ATOM 1787 N N . ASN B 1 109 ? 10.969 -45 -4.32 1 77.94 109 ASN B N 1
ATOM 1788 C CA . ASN B 1 109 ? 11.562 -46.188 -4.926 1 77.94 109 ASN B CA 1
ATOM 1789 C C . ASN B 1 109 ? 13.078 -46.156 -4.805 1 77.94 109 ASN B C 1
ATOM 1791 O O . ASN B 1 109 ? 13.719 -47.219 -4.844 1 77.94 109 ASN B O 1
ATOM 1795 N N . THR B 1 110 ? 13.719 -45.031 -4.73 1 66.31 110 THR B N 1
ATOM 1796 C CA . THR B 1 110 ? 15.18 -44.969 -4.656 1 66.31 110 THR B CA 1
ATOM 1797 C C . THR B 1 110 ? 15.656 -45.312 -3.248 1 66.31 110 THR B C 1
ATOM 1799 O O . THR B 1 110 ? 16.844 -45.594 -3.045 1 66.31 110 THR B O 1
ATOM 1802 N N . VAL B 1 111 ? 14.883 -45.219 -2.195 1 66.12 111 VAL B N 1
ATOM 1803 C CA . VAL B 1 111 ? 15.328 -45.531 -0.846 1 66.12 111 VAL B CA 1
ATOM 1804 C C . VAL B 1 111 ? 15.328 -47.062 -0.655 1 66.12 111 VAL B C 1
ATOM 1806 O O . VAL B 1 111 ? 16.062 -47.594 0.191 1 66.12 111 VAL B O 1
ATOM 1809 N N . ASP B 1 112 ? 14.422 -47.719 -1.127 1 60.47 112 ASP B N 1
ATOM 1810 C CA . ASP B 1 112 ? 14.344 -49.125 -0.76 1 60.47 112 ASP B CA 1
ATOM 1811 C C . ASP B 1 112 ? 15.266 -49.969 -1.641 1 60.47 112 ASP B C 1
ATOM 1813 O O . ASP B 1 112 ? 15.367 -51.188 -1.451 1 60.47 112 ASP B O 1
ATOM 1817 N N . GLY B 1 113 ? 15.953 -49.344 -2.641 1 43.28 113 GLY B N 1
ATOM 1818 C CA . GLY B 1 113 ? 16.875 -50.281 -3.303 1 43.28 113 GLY B CA 1
ATOM 1819 C C . GLY B 1 113 ? 18.281 -50.188 -2.756 1 43.28 113 GLY B C 1
ATOM 1820 O O . GLY B 1 113 ? 18.656 -49.219 -2.129 1 43.28 113 GLY B O 1
#

Organism: NCBI:txid1188229

Sequence (226 aa):
MTTLALENEPLAAQIRVTDEKLIVDLVDGRSLIIPLSWYPRLRHASYEERQNWQLLGDGYAIEWVDLDEHIGVEGLLAGRQSGESDQSFERWLVTRDTSLQFERANNSNTVDGMTTLALENEPLAAQIRVTDEKLIVDLVDGRSLIIPLSWYPRLRHASYEERQNWQLLGDGYAIEWVDLDEHIGVEGLLAGRQSGESDQSFERWLVTRDTSLQFERANNSNTVDG

Foldseek 3Di:
DDDDDDPDQWFFDDWDDDLFWIWTQTPVGDIDIHGPVLPVLLNPDDPVQVVQKDADDRGQWIDRPLSRDIGGPVCVVVVHGDPDDPVNVVVSVVVSVVVVVVVVVVVVVVVVD/DDDDDDPDQWFFDDWDDDLFWIWTQTPVGDIDIHGCVLPVLLNPDDPVQVPQKDADDRGQWIDRPLSRDIGGPVCVVVVHGDPDDPVNVVVSVVVSVVVVVVVVVVVVVVVVD

pLDDT: mean 92.22, std 9.95, range [43.28, 98.94]

Secondary structure (DSSP, 8-state):
--EEEESS---EEEEEE-SSEEEEEETTS-EEEEEGGG-HHHHHS-HHHHH-EEEETTTTEEEEGGGTEEEEHHHHHHTPPP---HHHHHHHHHHHHHHHHHHHHHHHHHH--/-EEEE-SS---EEEEEE-SSEEEEEETTS-EEEEEGGG-HHHHHS-HHHHH-EEEETTTTEEEEGGGTEEEEHHHHHHTPPP---HHHHHHHHHHHHHHHHHHHHHHHHHH--

Radius of gyration: 23.59 Å; Cα contacts (8 Å, |Δi|>4): 360; chains: 2; bounding box: 33×84×55 Å

Nearest PDB structures (foldseek):
  3k8r-assembly1_B  TM=8.548E-01  e=2.826E-06  Rhodospirillum rubrum ATCC 11170
  2x8n-assembly1_A  TM=7.593E-01  e=1.835E-03  Chromobacterium violaceum ATCC 12472
  5xgv-assembly1_B-2  TM=8.807E-01  e=9.287E-01  Streptomyces rugosporus
  4hab-assembly2_B  TM=3.342E-01  e=5.644E-01  Homo sapiens
  6akf-assembly4_G  TM=6.345E-01  e=4.688E+00  Mus musculus

Solvent-accessible surface area (backbone atoms only — not comparable to full-atom values): 12581 Å² total; per-residue (Å²): 118,59,71,39,67,27,73,56,86,64,27,48,68,46,78,46,65,60,98,57,33,37,35,40,32,30,70,88,58,36,30,40,37,34,51,26,82,46,33,64,66,66,60,68,43,52,74,70,52,59,65,46,56,47,65,42,90,84,11,47,28,40,33,25,72,87,67,76,42,74,47,47,44,61,40,57,62,25,61,54,62,62,82,76,46,73,66,60,47,50,52,50,51,53,53,53,50,51,53,50,53,52,50,53,52,57,54,59,58,62,65,77,102,118,59,71,39,67,26,73,55,85,62,27,48,68,47,77,47,65,60,96,56,33,36,35,40,31,31,69,88,58,37,32,38,38,34,51,26,82,46,33,66,67,66,59,68,43,52,73,69,53,59,65,45,56,47,65,42,89,83,10,46,27,39,34,25,72,86,66,76,40,74,48,49,44,63,40,56,61,25,63,54,59,60,80,75,46,72,66,60,48,51,53,51,51,52,54,52,51,50,53,51,52,52,51,52,54,56,54,58,58,62,67,78,102